Protein AF-0000000075239707 (afdb_homodimer)

Nearest PDB structures (foldseek):
  2dc4-assembly1_B  TM=8.465E-01  e=1.698E-11  Pyrococcus horikoshii
  1yem-assembly1_A  TM=8.379E-01  e=3.002E-10  Pyrococcus furiosus DSM 3638
  2aca-assembly1_B  TM=7.926E-01  e=2.490E-07  Vibrio parahaemolyticus
  3n10-assembly1_A  TM=7.519E-01  e=1.372E-07  Yersinia pestis
  2fjt-assembly1_B  TM=7.115E-01  e=3.638E-07  Yersinia pestis KIM10+

Structure (mmCIF, N/CA/C/O backbone):
data_AF-0000000075239707-model_v1
#
loop_
_entity.id
_entity.type
_entity.pdbx_description
1 polymer 'CYTH domain-containing protein'
#
loop_
_atom_site.group_PDB
_atom_site.id
_atom_site.type_symbol
_atom_site.label_atom_id
_atom_site.label_alt_id
_atom_site.label_comp_id
_atom_site.label_asym_id
_atom_site.label_entity_id
_atom_site.label_seq_id
_atom_site.pdbx_PDB_ins_code
_atom_site.Cartn_x
_atom_site.Cartn_y
_atom_site.Cartn_z
_atom_site.occupancy
_atom_site.B_iso_or_equiv
_atom_site.auth_seq_id
_atom_site.auth_comp_id
_atom_site.auth_asym_id
_atom_site.auth_atom_id
_atom_site.pdbx_PDB_model_num
ATOM 1 N N . MET A 1 1 ? -4.895 -14.961 6.27 1 82.12 1 MET A N 1
ATOM 2 C CA . MET A 1 1 ? -3.875 -15.211 5.254 1 82.12 1 MET A CA 1
ATOM 3 C C . MET A 1 1 ? -4.027 -16.609 4.652 1 82.12 1 MET A C 1
ATOM 5 O O . MET A 1 1 ? -4.277 -17.562 5.371 1 82.12 1 MET A O 1
ATOM 9 N N . SER A 1 2 ? -4.004 -16.703 3.299 1 91.5 2 SER A N 1
ATOM 10 C CA . SER A 1 2 ? -4.176 -17.969 2.596 1 91.5 2 SER A CA 1
ATOM 11 C C . SER A 1 2 ? -2.832 -18.641 2.322 1 91.5 2 SER A C 1
ATOM 13 O O . SER A 1 2 ? -1.788 -17.984 2.371 1 91.5 2 SER A O 1
ATOM 15 N N . ARG A 1 3 ? -2.885 -20.047 2.148 1 95.31 3 ARG A N 1
ATOM 16 C CA . ARG A 1 3 ? -1.667 -20.812 1.895 1 95.31 3 ARG A CA 1
ATOM 17 C C . ARG A 1 3 ? -1.827 -21.703 0.672 1 95.31 3 ARG A C 1
ATOM 19 O O . ARG A 1 3 ? -2.891 -22.297 0.461 1 95.31 3 ARG A O 1
ATOM 26 N N . ASN A 1 4 ? -0.801 -21.734 -0.074 1 97.25 4 ASN A N 1
ATOM 27 C CA . ASN A 1 4 ? -0.744 -22.719 -1.154 1 97.25 4 ASN A CA 1
ATOM 28 C C . ASN A 1 4 ? 0.665 -23.281 -1.329 1 97.25 4 ASN A C 1
ATOM 30 O O . ASN A 1 4 ? 1.625 -22.734 -0.776 1 97.25 4 ASN A O 1
ATOM 34 N N . VAL A 1 5 ? 0.752 -24.469 -1.863 1 97.31 5 VAL A N 1
ATOM 35 C CA . VAL A 1 5 ? 2.018 -25.047 -2.32 1 97.31 5 VAL A CA 1
ATOM 36 C C . VAL A 1 5 ? 2.145 -24.859 -3.832 1 97.31 5 VAL A C 1
ATOM 38 O O . VAL A 1 5 ? 1.232 -25.219 -4.586 1 97.31 5 VAL A O 1
ATOM 41 N N . GLU A 1 6 ? 3.256 -24.359 -4.266 1 96.81 6 GLU A N 1
ATOM 42 C CA . GLU A 1 6 ? 3.318 -24.047 -5.691 1 96.81 6 GLU A CA 1
ATOM 43 C C . GLU A 1 6 ? 4.598 -24.594 -6.32 1 96.81 6 GLU A C 1
ATOM 45 O O . GLU A 1 6 ? 5.605 -24.766 -5.633 1 96.81 6 GLU A O 1
ATOM 50 N N . ILE A 1 7 ? 4.527 -24.922 -7.574 1 95.25 7 ILE A N 1
ATOM 51 C CA . ILE A 1 7 ? 5.664 -25.266 -8.43 1 95.25 7 ILE A CA 1
ATOM 52 C C . ILE A 1 7 ? 5.625 -24.406 -9.695 1 95.25 7 ILE A C 1
ATOM 54 O O . ILE A 1 7 ? 4.547 -24.031 -10.164 1 95.25 7 ILE A O 1
ATOM 58 N N . LYS A 1 8 ? 6.809 -24.062 -10.18 1 96.38 8 LYS A N 1
ATOM 59 C CA . LYS A 1 8 ? 6.973 -23.375 -11.453 1 96.38 8 LYS A CA 1
ATOM 60 C C . LYS A 1 8 ? 7.914 -24.141 -12.375 1 96.38 8 LYS A C 1
ATOM 62 O O . LYS A 1 8 ? 8.945 -24.656 -11.93 1 96.38 8 LYS A O 1
ATOM 67 N N . ALA A 1 9 ? 7.504 -24.156 -13.617 1 96.56 9 ALA A N 1
ATOM 68 C CA . ALA A 1 9 ? 8.336 -24.891 -14.562 1 96.56 9 ALA A CA 1
ATOM 69 C C . ALA A 1 9 ? 8.266 -24.266 -15.953 1 96.56 9 ALA A C 1
ATOM 71 O O . ALA A 1 9 ? 7.258 -23.656 -16.312 1 96.56 9 ALA A O 1
ATOM 72 N N . LYS A 1 10 ? 9.297 -24.453 -16.703 1 95.56 10 LYS A N 1
ATOM 73 C CA . LYS A 1 10 ? 9.258 -24.156 -18.125 1 95.56 10 LYS A CA 1
ATOM 74 C C . LYS A 1 10 ? 8.477 -25.219 -18.891 1 95.56 10 LYS A C 1
ATOM 76 O O . LYS A 1 10 ? 8.555 -26.406 -18.578 1 95.56 10 LYS A O 1
ATOM 81 N N . VAL A 1 11 ? 7.754 -24.766 -19.828 1 94.19 11 VAL A N 1
ATOM 82 C CA . VAL A 1 11 ? 7.012 -25.734 -20.641 1 94.19 11 VAL A CA 1
ATOM 83 C C . VAL A 1 11 ? 7.555 -25.719 -22.062 1 94.19 11 VAL A C 1
ATOM 85 O O . VAL A 1 11 ? 7.848 -24.672 -22.625 1 94.19 11 VAL A O 1
ATOM 88 N N . GLN A 1 12 ? 7.68 -26.906 -22.641 1 91.25 12 GLN A N 1
ATOM 89 C CA . GLN A 1 12 ? 8.242 -27.062 -23.969 1 91.25 12 GLN A CA 1
ATOM 90 C C . GLN A 1 12 ? 7.176 -26.859 -25.047 1 91.25 12 GLN A C 1
ATOM 92 O O . GLN A 1 12 ? 7.457 -26.328 -26.125 1 91.25 12 GLN A O 1
ATOM 97 N N . ASN A 1 13 ? 6.078 -27.344 -24.781 1 95 13 ASN A N 1
ATOM 98 C CA . ASN A 1 13 ? 4.949 -27.234 -25.703 1 95 13 ASN A CA 1
ATOM 99 C C . ASN A 1 13 ? 3.693 -26.734 -24.984 1 95 13 ASN A C 1
ATOM 101 O O . ASN A 1 13 ? 3.02 -27.516 -24.312 1 95 13 ASN A O 1
ATOM 105 N N . HIS A 1 14 ? 3.385 -25.5 -25.203 1 96.94 14 HIS A N 1
ATOM 106 C CA . HIS A 1 14 ? 2.273 -24.828 -24.531 1 96.94 14 HIS A CA 1
ATOM 107 C C . HIS A 1 14 ? 0.954 -25.547 -24.812 1 96.94 14 HIS A C 1
ATOM 109 O O . HIS A 1 14 ? 0.23 -25.922 -23.891 1 96.94 14 HIS A O 1
ATOM 115 N N . ASP A 1 15 ? 0.636 -25.797 -26.094 1 96.69 15 ASP A N 1
ATOM 116 C CA . ASP A 1 15 ? -0.647 -26.359 -26.516 1 96.69 15 ASP A CA 1
ATOM 117 C C . ASP A 1 15 ? -0.825 -27.781 -25.984 1 96.69 15 ASP A C 1
ATOM 119 O O . ASP A 1 15 ? -1.928 -28.172 -25.594 1 96.69 15 ASP A O 1
ATOM 123 N N . GLU A 1 16 ? 0.238 -28.484 -26 1 96.75 16 GLU A N 1
ATOM 124 C CA . GLU A 1 16 ? 0.187 -29.844 -25.469 1 96.75 16 GLU A CA 1
ATOM 125 C C . GLU A 1 16 ? -0.087 -29.828 -23.969 1 96.75 16 GLU A C 1
ATOM 127 O O . GLU A 1 16 ? -0.848 -30.656 -23.469 1 96.75 16 GLU A O 1
ATOM 132 N N . THR A 1 17 ? 0.566 -28.969 -23.266 1 97.38 17 THR A N 1
ATOM 133 C CA . THR A 1 17 ? 0.349 -28.844 -21.828 1 97.38 17 THR A CA 1
ATOM 134 C C . THR A 1 17 ? -1.104 -28.484 -21.531 1 97.38 17 THR A C 1
ATOM 136 O O . THR A 1 17 ? -1.716 -29.047 -20.625 1 97.38 17 THR A O 1
ATOM 139 N N . VAL A 1 18 ? -1.686 -27.562 -22.312 1 98 18 VAL A N 1
ATOM 140 C CA . VAL A 1 18 ? -3.084 -27.172 -22.156 1 98 18 VAL A CA 1
ATOM 141 C C . VAL A 1 18 ? -3.984 -28.391 -22.391 1 98 18 VAL A C 1
ATOM 143 O O . VAL A 1 18 ? -4.902 -28.641 -21.625 1 98 18 VAL A O 1
ATOM 146 N N . ARG A 1 19 ? -3.705 -29.109 -23.406 1 97.69 19 ARG A N 1
ATOM 147 C CA . ARG A 1 19 ? -4.5 -30.281 -23.75 1 97.69 19 ARG A CA 1
ATOM 148 C C . ARG A 1 19 ? -4.5 -31.297 -22.609 1 97.69 19 ARG A C 1
ATOM 150 O O . ARG A 1 19 ? -5.551 -31.797 -22.219 1 97.69 19 ARG A O 1
ATOM 157 N N . ARG A 1 20 ? -3.34 -31.547 -22.078 1 97.56 20 ARG A N 1
ATOM 158 C CA . ARG A 1 20 ? -3.211 -32.5 -20.984 1 97.56 20 ARG A CA 1
ATOM 159 C C . ARG A 1 20 ? -3.959 -32.031 -19.734 1 97.56 20 ARG A C 1
ATOM 161 O O . ARG A 1 20 ? -4.621 -32.812 -19.062 1 97.56 20 ARG A O 1
ATOM 168 N N . ALA A 1 21 ? -3.832 -30.766 -19.453 1 98.25 21 ALA A N 1
ATOM 169 C CA . ALA A 1 21 ? -4.512 -30.188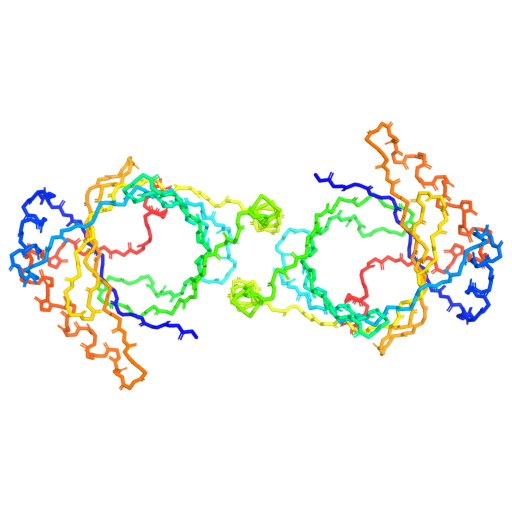 -18.297 1 98.25 21 ALA A CA 1
ATOM 170 C C . ALA A 1 21 ? -6.023 -30.328 -18.422 1 98.25 21 ALA A C 1
ATOM 172 O O . ALA A 1 21 ? -6.699 -30.688 -17.453 1 98.25 21 ALA A O 1
ATOM 173 N N . VAL A 1 22 ? -6.516 -30.031 -19.594 1 98.12 22 VAL A N 1
ATOM 174 C CA . VAL A 1 22 ? -7.945 -30.141 -19.859 1 98.12 22 VAL A CA 1
ATOM 175 C C . VAL A 1 22 ? -8.391 -31.594 -19.734 1 98.12 22 VAL A C 1
ATOM 177 O O . VAL A 1 22 ? -9.43 -31.891 -19.141 1 98.12 22 VAL A O 1
ATOM 180 N N . GLU A 1 23 ? -7.594 -32.469 -20.219 1 97.62 23 GLU A N 1
ATOM 181 C CA . GLU A 1 23 ? -7.906 -33.906 -20.156 1 97.62 23 GLU A CA 1
ATOM 182 C C . GLU A 1 23 ? -7.945 -34.406 -18.719 1 97.62 23 GLU A C 1
ATOM 184 O O . GLU A 1 23 ? -8.867 -35.125 -18.328 1 97.62 23 GLU A O 1
ATOM 189 N N . ILE A 1 24 ? -7 -33.969 -17.969 1 96.44 24 ILE A N 1
ATOM 190 C CA . ILE A 1 24 ? -6.867 -34.406 -16.594 1 96.44 24 ILE A CA 1
ATOM 191 C C . ILE A 1 24 ? -7.996 -33.812 -15.75 1 96.44 24 ILE A C 1
ATOM 193 O O . ILE A 1 24 ? -8.547 -34.5 -14.875 1 96.44 24 ILE A O 1
ATOM 197 N N . SER A 1 25 ? -8.359 -32.562 -16.016 1 96.19 25 SER A N 1
ATOM 198 C CA . SER A 1 25 ? -9.305 -31.844 -15.164 1 96.19 25 SER A CA 1
ATOM 199 C C . SER A 1 25 ? -10.742 -32.094 -15.609 1 96.19 25 SER A C 1
ATOM 201 O O . SER A 1 25 ? -11.672 -32.031 -14.797 1 96.19 25 SER A O 1
ATOM 203 N N . GLY A 1 26 ? -10.938 -32.281 -16.891 1 96.19 26 GLY A N 1
ATOM 204 C CA . GLY A 1 26 ? -12.273 -32.375 -17.453 1 96.19 26 GLY A CA 1
ATOM 205 C C . GLY A 1 26 ? -12.969 -31.047 -17.547 1 96.19 26 GLY A C 1
ATOM 206 O O . GLY A 1 26 ? -14.18 -30.984 -17.75 1 96.19 26 GLY A O 1
ATOM 207 N N . LYS A 1 27 ? -12.281 -30 -17.328 1 96.56 27 LYS A N 1
ATOM 208 C CA . LYS A 1 27 ? -12.859 -28.672 -17.328 1 96.56 27 LYS A CA 1
ATOM 209 C C . LYS A 1 27 ? -12.305 -27.828 -18.469 1 96.56 27 LYS A C 1
ATOM 211 O O . LYS A 1 27 ? -11.156 -28.016 -18.891 1 96.56 27 LYS A O 1
ATOM 216 N N . GLN A 1 28 ? -13.125 -26.938 -18.938 1 96.81 28 GLN A N 1
ATOM 217 C CA . GLN A 1 28 ? -12.664 -25.984 -19.938 1 96.81 28 GLN A CA 1
ATOM 218 C C . GLN A 1 28 ? -11.773 -24.906 -19.328 1 96.81 28 GLN A C 1
ATOM 220 O O . GLN A 1 28 ? -12.016 -24.469 -18.203 1 96.81 28 GLN A O 1
ATOM 225 N N . PRO A 1 29 ? -10.828 -24.516 -20.047 1 98 29 PRO A N 1
ATOM 226 C CA . PRO A 1 29 ? -9.906 -23.5 -19.531 1 98 29 PRO A CA 1
ATOM 227 C C . PRO A 1 29 ? -10.484 -22.078 -19.609 1 98 29 PRO A C 1
ATOM 229 O O . PRO A 1 29 ? -11.398 -21.828 -20.406 1 98 29 PRO A O 1
ATOM 232 N N . SER A 1 30 ? -10.023 -21.203 -18.781 1 98 30 SER A N 1
ATOM 233 C CA . SER A 1 30 ? -10.219 -19.75 -18.859 1 98 30 SER A CA 1
ATOM 234 C C . SER A 1 30 ? -8.961 -19.047 -19.359 1 98 30 SER A C 1
ATOM 236 O O . SER A 1 30 ? -7.848 -19.406 -18.953 1 98 30 SER A O 1
ATOM 238 N N . ILE A 1 31 ? -9.156 -18.094 -20.188 1 98.5 31 ILE A N 1
ATOM 239 C CA . ILE A 1 31 ? -8.031 -17.312 -20.688 1 98.5 31 ILE A CA 1
ATOM 240 C C . ILE A 1 31 ? -7.984 -15.953 -19.984 1 98.5 31 ILE A C 1
ATOM 242 O O . ILE A 1 31 ? -8.961 -15.195 -20.031 1 98.5 31 ILE A O 1
ATOM 246 N N . LEU A 1 32 ? -6.883 -15.641 -19.344 1 98.75 32 LEU A N 1
ATOM 247 C CA . LEU A 1 32 ? -6.691 -14.406 -18.594 1 98.75 32 LEU A CA 1
ATOM 248 C C . LEU A 1 32 ? -5.551 -13.578 -19.172 1 98.75 32 LEU A C 1
ATOM 250 O O . LEU A 1 32 ? -4.426 -14.07 -19.297 1 98.75 32 LEU A O 1
ATOM 254 N N . LYS A 1 33 ? -5.82 -12.375 -19.609 1 98.81 33 LYS A N 1
ATOM 255 C CA . LYS A 1 33 ? -4.773 -11.414 -19.938 1 98.81 33 LYS A CA 1
ATOM 256 C C . LYS A 1 33 ? -4.371 -10.594 -18.719 1 98.81 33 LYS A C 1
ATOM 258 O O . LYS A 1 33 ? -5.188 -9.859 -18.156 1 98.81 33 LYS A O 1
ATOM 263 N N . GLN A 1 34 ? -3.117 -10.75 -18.344 1 98.81 34 GLN A N 1
ATOM 264 C CA . GLN A 1 34 ? -2.715 -10.18 -17.062 1 98.81 34 GLN A CA 1
ATOM 265 C C . GLN A 1 34 ? -1.542 -9.219 -17.219 1 98.81 34 GLN A C 1
ATOM 267 O O . GLN A 1 34 ? -0.632 -9.477 -18.016 1 98.81 34 GLN A O 1
ATOM 272 N N . HIS A 1 35 ? -1.635 -8.125 -16.578 1 98.75 35 HIS A N 1
ATOM 273 C CA . HIS A 1 35 ? -0.565 -7.145 -16.422 1 98.75 35 HIS A CA 1
ATOM 274 C C . HIS A 1 35 ? -0.244 -6.91 -14.945 1 98.75 35 HIS A C 1
ATOM 276 O O . HIS A 1 35 ? -1.06 -6.352 -14.211 1 98.75 35 HIS A O 1
ATOM 282 N N . ASP A 1 36 ? 0.979 -7.367 -14.508 1 98.5 36 ASP A N 1
ATOM 283 C CA . ASP A 1 36 ? 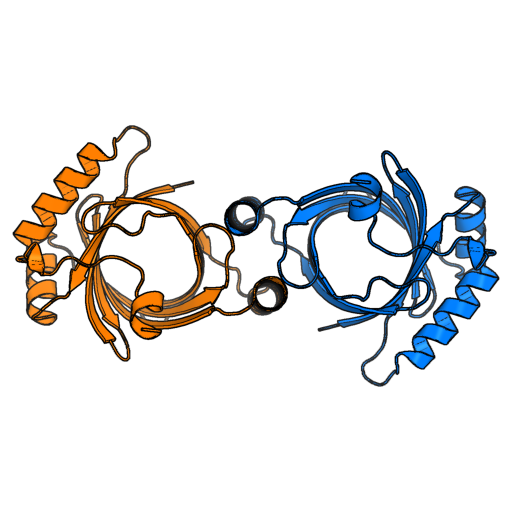1.423 -7.238 -13.117 1 98.5 36 ASP A CA 1
ATOM 284 C C . ASP A 1 36 ? 2.434 -6.102 -12.977 1 98.5 36 ASP A C 1
ATOM 286 O O . ASP A 1 36 ? 3.438 -6.059 -13.688 1 98.5 36 ASP A O 1
ATOM 290 N N . ILE A 1 37 ? 2.184 -5.188 -12.078 1 98.44 37 ILE A N 1
ATOM 291 C CA . ILE A 1 37 ? 3.154 -4.184 -11.664 1 98.44 37 ILE A CA 1
ATOM 292 C C . ILE A 1 37 ? 3.705 -4.539 -10.281 1 98.44 37 ILE A C 1
ATOM 294 O O . ILE A 1 37 ? 2.969 -4.543 -9.297 1 98.44 37 ILE A O 1
ATOM 298 N N . PHE A 1 38 ? 4.977 -4.828 -10.281 1 98.25 38 PHE A N 1
ATOM 299 C CA . PHE A 1 38 ? 5.625 -5.211 -9.031 1 98.25 38 PHE A CA 1
ATOM 300 C C . PHE A 1 38 ? 6.207 -3.988 -8.328 1 98.25 38 PHE A C 1
ATOM 302 O O . PHE A 1 38 ? 6.855 -3.152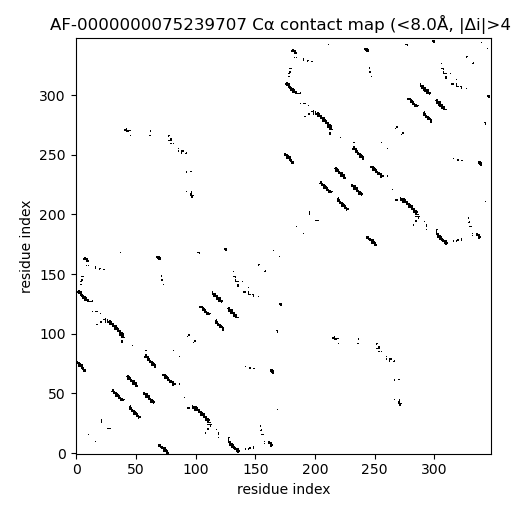 -8.961 1 98.25 38 PHE A O 1
ATOM 309 N N . TYR A 1 39 ? 5.992 -3.92 -7.012 1 98.25 39 TYR A N 1
ATOM 310 C CA . TYR A 1 39 ? 6.582 -2.875 -6.184 1 98.25 39 TYR A CA 1
ATOM 311 C C . TYR A 1 39 ? 7.824 -3.391 -5.465 1 98.25 39 TYR A C 1
ATOM 313 O O . TYR A 1 39 ? 8.047 -4.602 -5.379 1 98.25 39 TYR A O 1
ATOM 321 N N . GLU A 1 40 ? 8.695 -2.453 -5.031 1 97.31 40 GLU A N 1
ATOM 322 C CA . GLU A 1 40 ? 9.867 -2.816 -4.242 1 97.31 40 GLU A CA 1
ATOM 323 C C . GLU A 1 40 ? 9.5 -3.064 -2.781 1 97.31 40 GLU A C 1
ATOM 325 O O . GLU A 1 40 ? 9.828 -2.262 -1.906 1 97.31 40 GLU A O 1
ATOM 330 N N . SER A 1 41 ? 8.891 -4.152 -2.588 1 96.44 41 SER A N 1
ATOM 331 C CA . SER A 1 41 ? 8.453 -4.523 -1.246 1 96.44 41 SER A CA 1
ATOM 332 C C . SER A 1 41 ? 9.625 -5.008 -0.4 1 96.44 41 SER A C 1
ATOM 334 O O . SER A 1 41 ? 10.32 -5.957 -0.777 1 96.44 41 SER A O 1
ATOM 336 N N . PRO A 1 42 ? 9.828 -4.441 0.804 1 95.69 42 PRO A N 1
ATOM 337 C CA . PRO A 1 42 ? 10.914 -4.914 1.669 1 95.69 42 PRO A CA 1
ATOM 338 C C . PRO A 1 42 ? 10.703 -6.344 2.154 1 95.69 42 PRO A C 1
ATOM 340 O O . PRO A 1 42 ? 11.672 -7.062 2.412 1 95.69 42 PRO A O 1
ATOM 343 N N . ASN A 1 43 ? 9.477 -6.738 2.354 1 96.5 43 ASN A N 1
ATOM 344 C CA . ASN A 1 43 ? 9.109 -8.078 2.809 1 96.5 43 ASN A CA 1
ATOM 345 C C . ASN A 1 43 ? 8.18 -8.773 1.82 1 96.5 43 ASN A C 1
ATOM 347 O O . ASN A 1 43 ? 7.141 -8.219 1.449 1 96.5 43 ASN A O 1
ATOM 351 N N . GLY A 1 44 ? 8.602 -9.961 1.461 1 95.81 44 GLY A N 1
ATOM 352 C CA . GLY A 1 44 ? 7.793 -10.633 0.462 1 95.81 44 GLY A CA 1
ATOM 353 C C . GLY A 1 44 ? 7.758 -9.906 -0.869 1 95.81 44 GLY A C 1
ATOM 354 O O . GLY A 1 44 ? 8.734 -9.273 -1.261 1 95.81 44 GLY A O 1
ATOM 355 N N . ARG A 1 45 ? 6.684 -10.172 -1.568 1 96.81 45 ARG A N 1
ATOM 356 C CA . ARG A 1 45 ? 6.445 -9.523 -2.854 1 96.81 45 ARG A CA 1
ATOM 357 C C . ARG A 1 45 ? 5.062 -8.883 -2.891 1 96.81 45 ARG A C 1
ATOM 359 O O . ARG A 1 45 ? 4.109 -9.414 -2.318 1 96.81 45 ARG A O 1
ATOM 366 N N . LEU A 1 46 ? 4.961 -7.758 -3.494 1 98.31 46 LEU A N 1
ATOM 367 C CA . LEU A 1 46 ? 3.705 -7.035 -3.652 1 98.31 46 LEU A CA 1
ATOM 368 C C . LEU A 1 46 ? 3.51 -6.598 -5.102 1 98.31 46 LEU A C 1
ATOM 370 O O . LEU A 1 46 ? 4.422 -6.035 -5.711 1 98.31 46 LEU A O 1
ATOM 374 N N . LYS A 1 47 ? 2.326 -6.891 -5.602 1 98.56 47 LYS A N 1
ATOM 375 C CA . LYS A 1 47 ? 2.062 -6.461 -6.973 1 98.56 47 LYS A CA 1
ATOM 376 C C . LYS A 1 47 ? 0.599 -6.066 -7.152 1 98.56 47 LYS A C 1
ATOM 378 O O . LYS A 1 47 ? -0.273 -6.547 -6.426 1 98.56 47 LYS A O 1
ATOM 383 N N . MET A 1 48 ? 0.402 -5.18 -8.07 1 98.75 48 MET A N 1
ATOM 384 C CA . MET A 1 48 ? -0.916 -4.852 -8.609 1 98.75 48 MET A CA 1
ATOM 385 C C . MET A 1 48 ? -1.156 -5.57 -9.93 1 98.75 48 MET A C 1
ATOM 387 O O . MET A 1 48 ? -0.385 -5.406 -10.875 1 98.75 48 MET A O 1
ATOM 391 N N . ARG A 1 49 ? -2.225 -6.426 -9.984 1 98.81 49 ARG A N 1
ATOM 392 C CA . ARG A 1 49 ? -2.512 -7.195 -11.188 1 98.81 49 ARG A CA 1
ATOM 393 C C . ARG A 1 49 ? -3.797 -6.715 -11.852 1 98.81 49 ARG A C 1
ATOM 395 O O . ARG A 1 49 ? -4.867 -6.742 -11.242 1 98.81 49 ARG A O 1
ATOM 402 N N . SER A 1 50 ? -3.686 -6.191 -13.047 1 98.69 50 SER A N 1
ATOM 403 C CA . SER A 1 50 ? -4.852 -6.031 -13.914 1 98.69 50 SER A CA 1
ATOM 404 C C . SER A 1 50 ? -5.133 -7.305 -14.703 1 98.69 50 SER A C 1
ATOM 406 O O . SER A 1 50 ? -4.234 -7.867 -15.328 1 98.69 50 SER A O 1
ATOM 408 N N . VAL A 1 51 ? -6.367 -7.793 -14.664 1 98.56 51 VAL A N 1
ATOM 409 C CA . VAL A 1 51 ? -6.742 -9.031 -15.336 1 98.56 51 VAL A CA 1
ATOM 410 C C . VAL A 1 51 ? -7.961 -8.789 -16.219 1 98.56 51 VAL A C 1
ATOM 412 O O . VAL A 1 51 ? -8.922 -8.141 -15.805 1 98.56 51 VAL A O 1
ATOM 415 N N . GLU A 1 52 ? -7.867 -9.211 -17.375 1 98.5 52 GLU A N 1
ATOM 416 C CA . GLU A 1 52 ? -9.008 -9.227 -18.297 1 98.5 52 GLU A CA 1
ATOM 417 C C . GLU A 1 52 ? -9.438 -10.656 -18.609 1 98.5 52 GLU A C 1
ATOM 419 O O . GLU A 1 52 ? -8.617 -11.469 -19.062 1 98.5 52 GLU A O 1
ATOM 424 N N . GLU A 1 53 ? -10.648 -10.969 -18.328 1 97.38 53 GLU A N 1
ATOM 425 C CA . GLU A 1 53 ? -11.266 -12.258 -18.609 1 97.38 53 GLU A CA 1
ATOM 426 C C . GLU A 1 53 ? -12.602 -12.078 -19.344 1 97.38 53 GLU A C 1
ATOM 428 O O . GLU A 1 53 ? -13.508 -11.414 -18.828 1 97.38 53 GLU A O 1
ATOM 433 N N . ASN A 1 54 ? -12.711 -12.609 -20.516 1 96.19 54 ASN A N 1
ATOM 434 C CA . ASN A 1 54 ? -13.945 -12.516 -21.281 1 96.19 54 ASN A CA 1
ATOM 435 C C . ASN A 1 54 ? -14.391 -11.062 -21.453 1 96.19 54 ASN A C 1
ATOM 437 O O . ASN A 1 54 ? -15.57 -10.75 -21.266 1 96.19 54 ASN A O 1
ATOM 441 N N . GLY A 1 55 ? -13.508 -10.219 -21.625 1 95.69 55 GLY A N 1
ATOM 442 C CA . GLY A 1 55 ? -13.805 -8.82 -21.891 1 95.69 55 GLY A CA 1
ATOM 443 C C . GLY A 1 55 ? -14.023 -8.008 -20.641 1 95.69 55 GLY A C 1
ATOM 444 O O . GLY A 1 55 ? -14.305 -6.809 -20.703 1 95.69 55 GLY A O 1
ATOM 445 N N . VAL A 1 56 ? -14 -8.617 -19.531 1 97.19 56 VAL A N 1
ATOM 446 C CA . VAL A 1 56 ? -14.211 -7.93 -18.266 1 97.19 56 VAL A CA 1
ATOM 447 C C . VAL A 1 56 ? -12.867 -7.719 -17.547 1 97.19 56 VAL A C 1
ATOM 449 O O . VAL A 1 56 ? -12.094 -8.664 -17.375 1 97.19 56 VAL A O 1
ATOM 452 N N . ALA A 1 57 ? -12.664 -6.484 -17.141 1 97.69 57 ALA A N 1
ATOM 453 C CA . ALA A 1 57 ? -11.398 -6.133 -16.5 1 97.69 57 ALA A CA 1
ATOM 454 C C . ALA A 1 57 ? -11.578 -5.945 -14.992 1 97.69 57 ALA A C 1
ATOM 456 O O . ALA A 1 57 ? -12.609 -5.441 -14.539 1 97.69 57 ALA A O 1
ATOM 457 N N . ARG A 1 58 ? -10.625 -6.344 -14.203 1 98.19 58 ARG A N 1
ATOM 458 C CA . ARG A 1 58 ? -10.539 -6.078 -12.773 1 98.19 58 ARG A CA 1
ATOM 459 C C . ARG A 1 58 ? -9.086 -5.938 -12.328 1 98.19 58 ARG A C 1
ATOM 461 O O . ARG A 1 58 ? -8.172 -6.324 -13.055 1 98.19 58 ARG A O 1
ATOM 468 N N . THR A 1 59 ? -8.93 -5.309 -11.172 1 98.69 59 THR A N 1
ATOM 469 C CA . THR A 1 59 ? -7.594 -5.125 -10.625 1 98.69 59 THR A CA 1
ATOM 470 C C . THR A 1 59 ? -7.512 -5.691 -9.203 1 98.69 59 THR A C 1
ATOM 472 O O . THR A 1 59 ? -8.438 -5.52 -8.414 1 98.69 59 THR A O 1
ATOM 475 N N . GLU A 1 60 ? -6.434 -6.359 -8.953 1 98.75 60 GLU A N 1
ATOM 476 C CA . GLU A 1 60 ? -6.191 -6.961 -7.648 1 98.75 60 GLU A CA 1
ATOM 477 C C . GLU A 1 60 ? -4.863 -6.5 -7.062 1 98.75 60 GLU A C 1
ATOM 479 O O . GLU A 1 60 ? -3.904 -6.258 -7.801 1 98.75 60 GLU A O 1
ATOM 484 N N . LEU A 1 61 ? -4.848 -6.309 -5.797 1 98.88 61 LEU A N 1
ATOM 485 C CA . LEU A 1 61 ? -3.588 -6.199 -5.07 1 98.88 61 LEU A CA 1
ATOM 486 C C . LEU A 1 61 ? -3.217 -7.523 -4.418 1 98.88 61 LEU A C 1
ATOM 488 O O . LEU A 1 61 ? -4.047 -8.141 -3.746 1 98.88 61 LEU A O 1
ATOM 492 N N . ILE A 1 62 ? -1.969 -7.973 -4.602 1 98.62 62 ILE A N 1
ATOM 493 C CA . ILE A 1 62 ? -1.545 -9.297 -4.156 1 98.62 62 ILE A CA 1
ATOM 494 C C . ILE A 1 62 ? -0.22 -9.188 -3.406 1 98.62 62 ILE A C 1
ATOM 496 O O . ILE A 1 62 ? 0.764 -8.672 -3.939 1 98.62 62 ILE A O 1
ATOM 500 N N . TRP A 1 63 ? -0.203 -9.602 -2.242 1 98.56 63 TRP A N 1
ATOM 501 C CA . TRP A 1 63 ? 1.031 -9.828 -1.497 1 98.56 63 TRP A CA 1
ATOM 502 C C . TRP A 1 63 ? 1.294 -11.32 -1.314 1 98.56 63 TRP A C 1
ATOM 504 O O . TRP A 1 63 ? 0.374 -12.086 -1.021 1 98.56 63 TRP A O 1
ATOM 514 N N . TYR A 1 64 ? 2.535 -11.703 -1.474 1 96.94 64 TYR A N 1
ATOM 515 C CA . TYR A 1 64 ? 2.871 -13.094 -1.202 1 96.94 64 TYR A CA 1
ATOM 516 C C . TYR A 1 64 ? 4.32 -13.227 -0.75 1 96.94 64 TYR A C 1
ATOM 518 O O . TYR A 1 64 ? 5.145 -12.344 -1.013 1 96.94 64 TYR A O 1
ATOM 526 N N . ASP A 1 65 ? 4.527 -14.227 0.041 1 95.94 65 ASP A N 1
ATOM 527 C CA . ASP A 1 65 ? 5.844 -14.602 0.55 1 95.94 65 ASP A CA 1
ATOM 528 C C . ASP A 1 65 ? 6.105 -16.094 0.361 1 95.94 65 ASP A C 1
ATOM 530 O O . ASP A 1 65 ? 5.328 -16.938 0.827 1 95.94 65 ASP A O 1
ATOM 534 N N . ARG A 1 66 ? 7.137 -16.359 -0.4 1 93.25 66 ARG A N 1
ATOM 535 C CA . ARG A 1 66 ? 7.539 -17.734 -0.651 1 93.25 66 ARG A CA 1
ATOM 536 C C . ARG A 1 66 ? 9.055 -17.844 -0.808 1 93.25 66 ARG A C 1
ATOM 538 O O . ARG A 1 66 ? 9.695 -16.922 -1.307 1 93.25 66 ARG A O 1
ATOM 545 N N . PRO A 1 67 ? 9.594 -18.984 -0.37 1 90.19 67 PRO A N 1
ATOM 546 C CA . PRO A 1 67 ? 11.031 -19.156 -0.59 1 90.19 67 PRO A CA 1
ATOM 547 C C . PRO A 1 67 ? 11.383 -19.312 -2.066 1 90.19 67 PRO A C 1
ATOM 549 O O . PRO A 1 67 ? 10.562 -19.797 -2.855 1 90.19 67 PRO A O 1
ATOM 552 N N . ASP A 1 68 ? 12.539 -18.875 -2.363 1 88.5 68 ASP A N 1
ATOM 553 C CA . ASP A 1 68 ? 13.023 -19.031 -3.73 1 88.5 68 ASP A CA 1
ATOM 554 C C . ASP A 1 68 ? 13.711 -20.375 -3.914 1 88.5 68 ASP A C 1
ATOM 556 O O . ASP A 1 68 ? 14.938 -20.453 -4.035 1 88.5 68 ASP A O 1
ATOM 560 N N . VAL A 1 69 ? 12.945 -21.406 -3.932 1 86.31 69 VAL A N 1
ATOM 561 C CA . VAL A 1 69 ? 13.461 -22.75 -4.133 1 86.31 69 VAL A CA 1
ATOM 562 C C . VAL A 1 69 ? 12.781 -23.406 -5.34 1 86.31 69 VAL A C 1
ATOM 564 O O . VAL A 1 69 ? 11.656 -23.031 -5.695 1 86.31 69 VAL A O 1
ATOM 567 N N . ALA A 1 70 ? 13.648 -24.359 -5.758 1 84 70 ALA A N 1
ATOM 568 C CA . ALA A 1 70 ? 13.078 -25.109 -6.871 1 84 70 ALA A CA 1
ATOM 569 C C . ALA A 1 70 ? 12.07 -26.141 -6.375 1 84 70 ALA A C 1
ATOM 571 O O . ALA A 1 70 ? 12.172 -26.625 -5.242 1 84 70 ALA A O 1
ATOM 572 N N . GLY A 1 71 ? 11.039 -26.406 -7.078 1 87.75 71 GLY A N 1
ATOM 573 C CA . GLY A 1 71 ? 10.047 -27.391 -6.68 1 87.75 71 GLY A CA 1
ATOM 574 C C . GLY A 1 71 ? 8.922 -26.812 -5.848 1 87.75 71 GLY A C 1
ATOM 575 O O . GLY A 1 71 ? 8.719 -25.594 -5.832 1 87.75 71 GLY A O 1
ATOM 576 N N . PRO A 1 72 ? 8.297 -27.766 -5.207 1 92.31 72 PRO A N 1
ATOM 577 C CA . PRO A 1 72 ? 7.148 -27.281 -4.426 1 92.31 72 PRO A CA 1
ATOM 578 C C . PRO A 1 72 ? 7.566 -26.422 -3.236 1 92.31 72 PRO A C 1
ATOM 580 O O . PRO A 1 72 ? 8.508 -26.766 -2.518 1 92.31 72 PRO A O 1
ATOM 583 N N . LYS A 1 73 ? 6.902 -25.344 -3.064 1 92.56 73 LYS A N 1
ATOM 584 C CA . LYS A 1 73 ? 7.203 -24.438 -1.962 1 92.56 73 LYS A CA 1
ATOM 585 C C . LYS A 1 73 ? 5.926 -23.828 -1.378 1 92.56 73 LYS A C 1
ATOM 587 O O . LYS A 1 73 ? 4.973 -23.547 -2.111 1 92.56 73 LYS A O 1
ATOM 592 N N . LEU A 1 74 ? 5.961 -23.656 -0.131 1 94.81 74 LEU A N 1
ATOM 593 C CA . LEU A 1 74 ? 4.84 -23.047 0.572 1 94.81 74 LEU A CA 1
ATOM 594 C C . LEU A 1 74 ? 4.82 -21.531 0.346 1 94.81 74 LEU A C 1
ATOM 596 O O . LEU A 1 74 ? 5.863 -20.875 0.402 1 94.81 74 LEU A O 1
ATOM 600 N N . SER A 1 75 ? 3.656 -21.047 0.046 1 94.62 75 SER A N 1
ATOM 601 C CA . SER A 1 75 ? 3.451 -19.609 -0.146 1 94.62 75 SER A CA 1
ATOM 602 C C . SER A 1 75 ? 2.311 -19.094 0.724 1 94.62 75 SER A C 1
ATOM 604 O O . SER A 1 75 ? 1.248 -19.719 0.798 1 94.62 75 SER A O 1
ATOM 606 N N . ASN A 1 76 ? 2.561 -18.094 1.45 1 95.94 76 ASN A N 1
ATOM 607 C CA . ASN A 1 76 ? 1.517 -17.297 2.094 1 95.94 76 ASN A CA 1
ATOM 608 C C . ASN A 1 76 ? 1.138 -16.078 1.253 1 95.94 76 ASN A C 1
ATOM 610 O O . ASN A 1 76 ? 2.01 -15.406 0.706 1 95.94 76 ASN A O 1
ATOM 614 N N . PHE A 1 77 ? -0.195 -15.883 1.095 1 97.19 77 PHE A N 1
ATOM 615 C CA . PHE A 1 77 ? -0.542 -14.75 0.241 1 97.19 77 PHE A CA 1
ATOM 616 C C . PHE A 1 77 ? -1.814 -14.078 0.732 1 97.19 77 PHE A C 1
ATOM 618 O O . PHE A 1 77 ? -2.594 -14.672 1.48 1 97.19 77 PHE A O 1
ATOM 625 N N . ASN A 1 78 ? -1.973 -12.867 0.456 1 97.44 78 ASN A N 1
ATOM 626 C CA . ASN A 1 78 ? -3.158 -12.031 0.617 1 97.44 78 ASN A CA 1
ATOM 627 C C . ASN A 1 78 ? -3.506 -11.305 -0.675 1 97.44 78 ASN A C 1
ATOM 629 O O . ASN A 1 78 ? -2.627 -10.734 -1.329 1 97.44 78 ASN A O 1
ATOM 633 N N . LYS A 1 79 ? -4.797 -11.398 -1.046 1 97.94 79 LYS A N 1
ATOM 634 C CA . LYS A 1 79 ? -5.219 -10.703 -2.258 1 97.94 79 LYS A CA 1
ATOM 635 C C . LYS A 1 79 ? -6.648 -10.188 -2.125 1 97.94 79 LYS A C 1
ATOM 637 O O . LYS A 1 79 ? -7.484 -10.82 -1.478 1 97.94 79 LYS A O 1
ATOM 642 N N . PHE A 1 80 ? -6.918 -9.109 -2.779 1 98.5 80 PHE A N 1
ATOM 643 C CA . PHE A 1 80 ? -8.273 -8.578 -2.83 1 98.5 80 PHE A CA 1
ATOM 644 C C . PHE A 1 80 ? -8.484 -7.734 -4.082 1 98.5 80 PHE A C 1
ATOM 646 O O . PHE A 1 80 ? -7.516 -7.234 -4.664 1 98.5 80 PHE A O 1
ATOM 653 N N . ASP A 1 81 ? -9.734 -7.609 -4.469 1 98.44 81 ASP A N 1
ATOM 654 C CA . ASP A 1 81 ? -10.094 -6.746 -5.59 1 98.44 81 ASP A CA 1
ATOM 655 C C . ASP A 1 81 ? -10.031 -5.273 -5.191 1 98.44 81 ASP A C 1
ATOM 657 O O . ASP A 1 81 ? -10.594 -4.875 -4.172 1 98.44 81 ASP A O 1
ATOM 661 N N . VAL A 1 82 ? -9.352 -4.531 -5.965 1 98.75 82 VAL A N 1
ATOM 662 C CA . VAL A 1 82 ? -9.25 -3.098 -5.711 1 98.75 82 VAL A CA 1
ATOM 663 C C . VAL A 1 82 ? -10.422 -2.373 -6.363 1 98.75 82 VAL A C 1
ATOM 665 O O . VAL A 1 82 ? -10.609 -2.447 -7.578 1 98.75 82 VAL A O 1
ATOM 668 N N . PRO A 1 83 ? -11.211 -1.676 -5.531 1 98.38 83 PRO A N 1
ATOM 669 C CA . PRO A 1 83 ? -12.297 -0.904 -6.141 1 98.38 83 PRO A CA 1
ATOM 670 C C . PRO A 1 83 ? -11.797 0.146 -7.129 1 98.38 83 PRO A C 1
ATOM 672 O O . PRO A 1 83 ? -10.766 0.785 -6.883 1 98.38 83 PRO A O 1
ATOM 675 N N . ALA A 1 84 ? -12.539 0.319 -8.219 1 97.25 84 ALA A N 1
ATOM 676 C CA . ALA A 1 84 ? -12.156 1.233 -9.289 1 97.25 84 ALA A CA 1
ATOM 677 C C . ALA A 1 84 ? -11.961 2.65 -8.758 1 97.25 84 ALA A C 1
ATOM 679 O O . ALA A 1 84 ? -11.078 3.379 -9.227 1 97.25 84 ALA A O 1
ATOM 680 N N . GLU A 1 85 ? -12.75 3.025 -7.781 1 97.25 85 GLU A N 1
ATOM 681 C CA . GLU A 1 85 ? -12.781 4.406 -7.309 1 97.25 85 GLU A CA 1
ATOM 682 C C . GLU A 1 85 ? -11.477 4.777 -6.609 1 97.25 85 GLU A C 1
ATOM 684 O O . GLU A 1 85 ? -11.156 5.961 -6.473 1 97.25 85 GLU A O 1
ATOM 689 N N . ILE A 1 86 ? -10.719 3.764 -6.125 1 98.19 86 ILE A N 1
ATOM 690 C CA . ILE A 1 86 ? -9.516 4.113 -5.375 1 98.19 86 ILE A CA 1
ATOM 691 C C . ILE A 1 86 ? -8.281 3.629 -6.129 1 98.19 86 ILE A C 1
ATOM 693 O O . ILE A 1 86 ? -7.152 3.807 -5.664 1 98.19 86 ILE A O 1
ATOM 697 N N . LEU A 1 87 ? -8.445 3.057 -7.258 1 98.5 87 LEU A N 1
ATOM 698 C CA . LEU A 1 87 ? -7.359 2.393 -7.977 1 98.5 87 LEU A CA 1
ATOM 699 C C . LEU A 1 87 ? -6.211 3.357 -8.242 1 98.5 87 LEU A C 1
ATOM 701 O O . LEU A 1 87 ? -5.062 3.072 -7.891 1 98.5 87 LEU A O 1
ATOM 705 N N . ASP A 1 88 ? -6.445 4.5 -8.852 1 98.06 88 ASP A N 1
ATOM 706 C CA . ASP A 1 88 ? -5.402 5.453 -9.219 1 98.06 88 ASP A CA 1
ATOM 707 C C . ASP A 1 88 ? -4.684 5.988 -7.984 1 98.06 88 ASP A C 1
ATOM 709 O O . ASP A 1 88 ? -3.457 6.086 -7.965 1 98.06 88 ASP A O 1
ATOM 713 N N . ALA A 1 89 ? -5.453 6.312 -6.965 1 98.25 89 ALA A N 1
ATOM 714 C CA . ALA A 1 89 ? -4.871 6.855 -5.742 1 98.25 89 ALA A CA 1
ATOM 715 C C . ALA A 1 89 ? -4.004 5.816 -5.039 1 98.25 89 ALA A C 1
ATOM 717 O O . ALA A 1 89 ? -2.928 6.137 -4.527 1 98.25 89 ALA A O 1
ATOM 718 N N . LEU A 1 90 ? -4.496 4.609 -4.992 1 98.69 90 LEU A N 1
ATOM 719 C CA . LEU A 1 90 ? -3.734 3.537 -4.363 1 98.69 90 LEU A CA 1
ATOM 720 C C . LEU A 1 90 ? -2.447 3.26 -5.133 1 98.69 90 LEU A C 1
ATOM 722 O O . LEU A 1 90 ? -1.378 3.125 -4.531 1 98.69 90 LEU A O 1
ATOM 726 N N . LYS A 1 91 ? -2.543 3.188 -6.43 1 98.56 91 LYS A N 1
ATOM 727 C CA . LYS A 1 91 ? -1.354 3.014 -7.262 1 98.56 91 LYS A CA 1
ATOM 728 C C . LYS A 1 91 ? -0.319 4.098 -6.973 1 98.56 91 LYS A C 1
ATOM 730 O O . LYS A 1 91 ? 0.862 3.799 -6.781 1 98.56 91 LYS A O 1
ATOM 735 N N . LEU A 1 92 ? -0.771 5.285 -6.945 1 98.31 92 LEU A N 1
ATOM 736 C CA . LEU A 1 92 ? 0.123 6.41 -6.703 1 98.31 92 LEU A CA 1
ATOM 737 C C . LEU A 1 92 ? 0.786 6.297 -5.336 1 98.31 92 LEU A C 1
ATOM 739 O O . LEU A 1 92 ? 1.99 6.527 -5.203 1 98.31 92 LEU A O 1
ATOM 743 N N . SER A 1 93 ? 0.026 5.902 -4.32 1 98.56 93 SER A N 1
ATOM 744 C CA . SER A 1 93 ? 0.559 5.781 -2.969 1 98.56 93 SER A CA 1
ATOM 745 C C . SER A 1 93 ? 1.621 4.688 -2.889 1 98.56 93 SER A C 1
ATOM 747 O O . SER A 1 93 ? 2.676 4.887 -2.283 1 98.56 93 SER A O 1
ATOM 749 N N . LEU A 1 94 ? 1.347 3.592 -3.516 1 98.69 94 LEU A N 1
ATOM 750 C CA . LEU A 1 94 ? 2.287 2.479 -3.477 1 98.69 94 LEU A CA 1
ATOM 751 C C . LEU A 1 94 ? 3.541 2.797 -4.285 1 98.69 94 LEU A C 1
ATOM 753 O O . LEU A 1 94 ? 4.656 2.518 -3.842 1 98.69 94 LEU A O 1
ATOM 757 N N . GLU A 1 95 ? 3.355 3.379 -5.453 1 98.31 95 GLU A N 1
ATOM 758 C CA . GLU A 1 95 ? 4.496 3.781 -6.266 1 98.31 95 GLU A CA 1
ATOM 759 C C . GLU A 1 95 ? 5.367 4.801 -5.535 1 98.31 95 GLU A C 1
ATOM 761 O O . GLU A 1 95 ? 6.598 4.707 -5.562 1 98.31 95 GLU A O 1
ATOM 766 N N . SER A 1 96 ? 4.746 5.758 -4.902 1 98 96 SER A N 1
ATOM 767 C CA . SER A 1 96 ? 5.469 6.82 -4.211 1 98 96 SER A CA 1
ATOM 768 C C . SER A 1 96 ? 6.18 6.293 -2.971 1 98 96 SER A C 1
ATOM 770 O O . SER A 1 96 ? 7.25 6.781 -2.604 1 98 96 SER A O 1
ATOM 772 N N . SER A 1 97 ? 5.613 5.293 -2.336 1 98 97 SER A N 1
ATOM 773 C CA . SER A 1 97 ? 6.148 4.809 -1.067 1 98 97 SER A CA 1
ATOM 774 C C . SER A 1 97 ? 7.234 3.76 -1.29 1 98 97 SER A C 1
ATOM 776 O O . SER A 1 97 ? 8.234 3.73 -0.565 1 98 97 SER A O 1
ATOM 778 N N . MET A 1 98 ? 7.07 2.898 -2.281 1 97.81 98 MET A N 1
ATOM 779 C CA . MET A 1 98 ? 7.957 1.746 -2.41 1 97.81 98 MET A CA 1
ATOM 780 C C . MET A 1 98 ? 8.734 1.798 -3.723 1 97.81 98 MET A C 1
ATOM 782 O O . MET A 1 98 ? 9.789 1.177 -3.852 1 97.81 98 MET A O 1
ATOM 786 N N . GLY A 1 99 ? 8.133 2.529 -4.684 1 97.88 99 GLY A N 1
ATOM 787 C CA . GLY A 1 99 ? 8.68 2.465 -6.027 1 97.88 99 GLY A CA 1
ATOM 788 C C . GLY A 1 99 ? 8.203 1.257 -6.812 1 97.88 99 GLY A C 1
ATOM 789 O O . GLY A 1 99 ? 7.555 0.369 -6.258 1 97.88 99 GLY A O 1
ATOM 790 N N . VAL A 1 100 ? 8.469 1.261 -8.109 1 97.81 100 VAL A N 1
ATOM 791 C CA . VAL A 1 100 ? 8.109 0.163 -9 1 97.81 100 VAL A CA 1
ATOM 792 C C . VAL A 1 100 ? 9.352 -0.654 -9.344 1 97.81 100 VAL A C 1
ATOM 794 O O . VAL A 1 100 ? 10.367 -0.099 -9.766 1 97.81 100 VAL A O 1
ATOM 797 N N . LYS A 1 101 ? 9.336 -1.911 -9.078 1 97 101 LYS A N 1
ATOM 798 C CA . LYS A 1 101 ? 10.438 -2.822 -9.375 1 97 101 LYS A CA 1
ATOM 799 C C . LYS A 1 101 ? 10.461 -3.195 -10.852 1 97 101 LYS A C 1
ATOM 801 O O . LYS A 1 101 ? 11.539 -3.312 -11.453 1 97 101 LYS A O 1
ATOM 806 N N . GLY A 1 102 ? 9.258 -3.42 -11.398 1 97.38 102 GLY A N 1
ATOM 807 C CA . GLY A 1 102 ? 9.094 -3.826 -12.789 1 97.38 102 GLY A CA 1
ATOM 808 C C . GLY A 1 102 ? 7.699 -4.328 -13.102 1 97.38 102 GLY A C 1
ATOM 809 O O . GLY A 1 102 ? 6.789 -4.215 -12.273 1 97.38 102 GLY A O 1
ATOM 810 N N . GLU A 1 103 ? 7.52 -4.777 -14.344 1 98.06 103 GLU A N 1
ATOM 811 C CA . GLU A 1 103 ? 6.195 -5.23 -14.766 1 98.06 103 GLU A CA 1
ATOM 812 C C . GLU A 1 103 ? 6.281 -6.543 -15.539 1 98.06 103 GLU A C 1
ATOM 814 O O . GLU A 1 103 ? 7.301 -6.836 -16.172 1 98.06 103 GLU A O 1
ATOM 819 N N . VAL A 1 104 ? 5.285 -7.352 -15.508 1 98.31 104 VAL A N 1
ATOM 820 C CA . VAL A 1 104 ? 5.156 -8.609 -16.234 1 98.31 104 VAL A CA 1
ATOM 821 C C . VAL A 1 104 ? 3.82 -8.648 -16.969 1 98.31 104 VAL A C 1
ATOM 823 O O . VAL A 1 104 ? 2.771 -8.375 -16.391 1 98.31 104 VAL A O 1
ATOM 826 N N . ARG A 1 105 ? 3.859 -8.844 -18.234 1 98.56 105 ARG A N 1
ATOM 827 C CA . ARG A 1 105 ? 2.67 -9.086 -19.047 1 98.56 105 ARG A CA 1
ATOM 828 C C . ARG A 1 105 ? 2.613 -10.539 -19.516 1 98.56 105 ARG A C 1
ATOM 830 O O . ARG A 1 105 ? 3.633 -11.109 -19.906 1 98.56 105 ARG A O 1
ATOM 837 N N . LYS A 1 106 ? 1.437 -11.055 -19.406 1 98.69 106 LYS A N 1
ATOM 838 C CA . LYS A 1 106 ? 1.311 -12.445 -19.828 1 98.69 106 LYS A CA 1
ATOM 839 C C . LYS A 1 106 ? -0.138 -12.789 -20.156 1 98.69 106 LYS A C 1
ATOM 841 O O . LYS A 1 106 ? -1.059 -12.07 -19.766 1 98.69 106 LYS A O 1
ATOM 846 N N . THR A 1 107 ? -0.258 -13.82 -20.938 1 98.69 107 THR A N 1
ATOM 847 C CA . THR A 1 107 ? -1.533 -14.508 -21.125 1 98.69 107 THR A CA 1
ATOM 848 C C . THR A 1 107 ? -1.541 -15.836 -20.359 1 98.69 107 THR A C 1
ATOM 850 O O . THR A 1 107 ? -0.647 -16.672 -20.547 1 98.69 107 THR A O 1
ATOM 853 N N . ARG A 1 108 ? -2.486 -16.016 -19.469 1 98.81 108 ARG A N 1
ATOM 854 C CA . ARG A 1 108 ? -2.588 -17.234 -18.672 1 98.81 108 ARG A CA 1
ATOM 855 C C . ARG A 1 108 ? -3.787 -18.078 -19.094 1 98.81 108 ARG A C 1
ATOM 857 O O . ARG A 1 108 ? -4.91 -17.562 -19.172 1 98.81 108 ARG A O 1
ATOM 864 N N . THR A 1 109 ? -3.529 -19.266 -19.391 1 98.75 109 THR A N 1
ATOM 865 C CA . THR A 1 109 ? -4.574 -20.281 -19.469 1 98.75 109 THR A CA 1
ATOM 866 C C . THR A 1 109 ? -4.758 -20.969 -18.109 1 98.75 109 THR A C 1
ATOM 868 O O . THR A 1 109 ? -3.834 -21.594 -17.609 1 98.75 109 THR A O 1
ATOM 871 N N . LEU A 1 110 ? -5.941 -20.812 -17.547 1 98.75 110 LEU A N 1
ATOM 872 C CA . LEU A 1 110 ? -6.238 -21.359 -16.234 1 98.75 110 LEU A CA 1
ATOM 873 C C . LEU A 1 110 ? -7.133 -22.594 -16.344 1 98.75 110 LEU A C 1
ATOM 875 O O . LEU A 1 110 ? -8.188 -22.531 -16.984 1 98.75 110 LEU A O 1
ATOM 879 N N . VAL A 1 111 ? -6.676 -23.672 -15.758 1 98.56 111 VAL A N 1
ATOM 880 C CA . VAL A 1 111 ? -7.488 -24.875 -15.625 1 98.56 111 VAL A CA 1
ATOM 881 C C . VAL A 1 111 ? -7.605 -25.266 -14.156 1 98.56 111 VAL A C 1
ATOM 883 O O . VAL A 1 111 ? -6.594 -25.438 -13.469 1 98.56 111 VAL A O 1
ATOM 886 N N . LEU A 1 112 ? -8.828 -25.406 -13.695 1 98.12 112 LEU A N 1
ATOM 887 C CA . LEU A 1 112 ? -9.047 -25.797 -12.312 1 98.12 112 LEU A CA 1
ATOM 888 C C . LEU A 1 112 ? -9.133 -27.312 -12.188 1 98.12 112 LEU A C 1
ATOM 890 O O . LEU A 1 112 ? -9.805 -27.969 -12.992 1 98.12 112 LEU A O 1
ATOM 894 N N . HIS A 1 113 ? -8.43 -27.859 -11.25 1 97.81 113 HIS A N 1
ATOM 895 C CA . HIS A 1 113 ? -8.438 -29.281 -10.977 1 97.81 113 HIS A CA 1
ATOM 896 C C . HIS A 1 113 ? -8.398 -29.562 -9.484 1 97.81 113 HIS A C 1
ATOM 898 O O . HIS A 1 113 ? -7.336 -29.5 -8.859 1 97.81 113 HIS A O 1
ATOM 904 N N . GLY A 1 114 ? -9.547 -29.984 -8.891 1 95.5 114 GLY A N 1
ATOM 905 C CA . GLY A 1 114 ? -9.586 -30.141 -7.445 1 95.5 114 GLY A CA 1
ATOM 906 C C . GLY A 1 114 ? -9.195 -28.875 -6.695 1 95.5 114 GLY A C 1
ATOM 907 O O . GLY A 1 114 ? -9.758 -27.812 -6.934 1 95.5 114 GLY A O 1
ATOM 908 N N . GLN A 1 115 ? -8.219 -29.016 -5.797 1 97 115 GLN A N 1
ATOM 909 C CA . GLN A 1 115 ? -7.746 -27.875 -5.023 1 97 115 GLN A CA 1
ATOM 910 C C . GLN A 1 115 ? -6.594 -27.172 -5.73 1 97 115 GLN A C 1
ATOM 912 O O . GLN A 1 115 ? -5.953 -26.281 -5.156 1 97 115 GLN A O 1
ATOM 917 N N . THR A 1 116 ? -6.359 -27.547 -6.973 1 98.19 116 THR A N 1
ATOM 918 C CA . THR A 1 116 ? -5.184 -27.031 -7.668 1 98.19 116 THR A CA 1
ATOM 919 C C . THR A 1 116 ? -5.59 -26.078 -8.797 1 98.19 116 THR A C 1
ATOM 921 O O . THR A 1 116 ? -6.512 -26.375 -9.562 1 98.19 116 THR A O 1
ATOM 924 N N . ARG A 1 117 ? -4.969 -24.953 -8.828 1 98.38 117 ARG A N 1
ATOM 925 C CA . ARG A 1 117 ? -4.992 -24.062 -9.992 1 98.38 117 ARG A CA 1
ATOM 926 C C . ARG A 1 117 ? -3.816 -24.359 -10.922 1 98.38 117 ARG A C 1
ATOM 928 O O . ARG A 1 117 ? -2.658 -24.219 -10.531 1 98.38 117 ARG A O 1
ATOM 935 N N . ILE A 1 118 ? -4.113 -24.781 -12.078 1 98.5 118 ILE A N 1
ATOM 936 C CA . ILE A 1 118 ? -3.096 -25.016 -13.102 1 98.5 118 ILE A CA 1
ATOM 937 C C . ILE A 1 118 ? -2.982 -23.812 -14.016 1 98.5 118 ILE A C 1
ATOM 939 O O . ILE A 1 118 ? -3.908 -23.5 -14.773 1 98.5 118 ILE A O 1
ATOM 943 N N . HIS A 1 119 ? -1.915 -23.172 -13.938 1 98.62 119 HIS A N 1
ATOM 944 C CA . HIS A 1 119 ? -1.626 -22.016 -14.773 1 98.62 119 HIS A CA 1
ATOM 945 C C . HIS A 1 119 ? -0.673 -22.375 -15.914 1 98.62 119 HIS A C 1
ATOM 947 O O . HIS A 1 119 ? 0.421 -22.891 -15.672 1 98.62 119 HIS A O 1
ATOM 953 N N . ILE A 1 120 ? -1.018 -22.094 -17.094 1 98.62 120 ILE A N 1
ATOM 954 C CA . ILE A 1 120 ? -0.146 -22.219 -18.25 1 98.62 120 ILE A CA 1
ATOM 955 C C . ILE A 1 120 ? 0.031 -20.844 -18.906 1 98.62 120 ILE A C 1
ATOM 957 O O . ILE A 1 120 ? -0.885 -20.344 -19.562 1 98.62 120 ILE A O 1
ATOM 961 N N . ASP A 1 121 ? 1.219 -20.344 -18.812 1 98.5 121 ASP A N 1
ATOM 962 C CA . ASP A 1 121 ? 1.452 -18.922 -19.047 1 98.5 121 ASP A CA 1
ATOM 963 C C . ASP A 1 121 ? 2.305 -18.703 -20.297 1 98.5 121 ASP A C 1
ATOM 965 O O . ASP A 1 121 ? 3.273 -19.438 -20.531 1 98.5 121 ASP A O 1
ATOM 969 N N . ARG A 1 122 ? 1.954 -17.812 -21.156 1 98.38 122 ARG A N 1
ATOM 970 C CA . ARG A 1 122 ? 2.828 -17.172 -22.141 1 98.38 122 ARG A CA 1
ATOM 971 C C . ARG A 1 122 ? 3.258 -15.781 -21.656 1 98.38 122 ARG A C 1
ATOM 973 O O . ARG A 1 122 ? 2.443 -14.859 -21.594 1 98.38 122 ARG A O 1
ATOM 980 N N . VAL A 1 123 ? 4.52 -15.664 -21.312 1 98.12 123 VAL A N 1
ATOM 981 C CA . VAL A 1 123 ? 5.02 -14.438 -20.703 1 98.12 123 VAL A CA 1
ATOM 982 C C . VAL A 1 123 ? 5.754 -13.602 -21.75 1 98.12 123 VAL A C 1
ATOM 984 O O . VAL A 1 123 ? 6.664 -14.094 -22.422 1 98.12 123 VAL A O 1
ATOM 987 N N . ALA A 1 124 ? 5.324 -12.352 -21.875 1 97.75 124 ALA A N 1
ATOM 988 C CA . ALA A 1 124 ? 5.938 -11.453 -22.859 1 97.75 124 ALA A CA 1
ATOM 989 C C . ALA A 1 124 ? 7.434 -11.297 -22.578 1 97.75 124 ALA A C 1
ATOM 991 O O . ALA A 1 124 ? 7.836 -10.93 -21.484 1 97.75 124 ALA A O 1
ATOM 992 N N . GLY A 1 125 ? 8.219 -11.617 -23.609 1 95.94 125 GLY A N 1
ATOM 993 C CA . GLY A 1 125 ? 9.656 -11.414 -23.531 1 95.94 125 GLY A CA 1
ATOM 994 C C . GLY A 1 125 ? 10.383 -12.531 -22.812 1 95.94 125 GLY A C 1
ATOM 995 O O . GLY A 1 125 ? 11.586 -12.438 -22.562 1 95.94 125 GLY A O 1
ATOM 996 N N . LEU A 1 126 ? 9.789 -13.641 -22.422 1 95.56 126 LEU A N 1
ATOM 997 C CA . LEU A 1 126 ? 10.43 -14.711 -21.656 1 95.56 126 LEU A CA 1
ATOM 998 C C . LEU A 1 126 ? 10.156 -16.078 -22.297 1 95.56 126 LEU A C 1
ATOM 1000 O O . LEU A 1 126 ? 11.078 -16.75 -22.75 1 95.56 126 LEU A O 1
ATOM 1004 N N . GLY A 1 127 ? 8.773 -16.453 -22.359 1 96.38 127 GLY A N 1
ATOM 1005 C CA . GLY A 1 127 ? 8.438 -17.75 -22.938 1 96.38 127 GLY A CA 1
ATOM 1006 C C . GLY A 1 127 ? 7.234 -18.391 -22.266 1 96.38 127 GLY A C 1
ATOM 1007 O O . GLY A 1 127 ? 6.332 -17.703 -21.797 1 96.38 127 GLY A O 1
ATOM 1008 N N . ASP A 1 128 ? 7.199 -19.688 -22.375 1 97.56 128 ASP A N 1
ATOM 1009 C CA . ASP A 1 128 ? 6.047 -20.438 -21.875 1 97.56 128 ASP A CA 1
ATOM 1010 C C . ASP A 1 128 ? 6.379 -21.172 -20.578 1 97.56 128 ASP A C 1
ATOM 1012 O O . ASP A 1 128 ? 7.434 -21.812 -20.469 1 97.56 128 ASP A O 1
ATOM 1016 N N . PHE A 1 129 ? 5.465 -21.109 -19.672 1 98 129 PHE A N 1
ATOM 1017 C CA . PHE A 1 129 ? 5.691 -21.656 -18.344 1 98 129 PHE A CA 1
ATOM 1018 C C . PHE A 1 129 ? 4.422 -22.297 -17.797 1 98 129 PHE A C 1
ATOM 1020 O O . PHE A 1 129 ? 3.34 -22.125 -18.359 1 98 129 PHE A O 1
ATOM 1027 N N . MET A 1 130 ? 4.559 -23.031 -16.766 1 97.44 130 MET A N 1
ATOM 1028 C CA . MET A 1 130 ? 3.449 -23.594 -16 1 97.44 130 MET A CA 1
ATOM 1029 C C . MET A 1 130 ?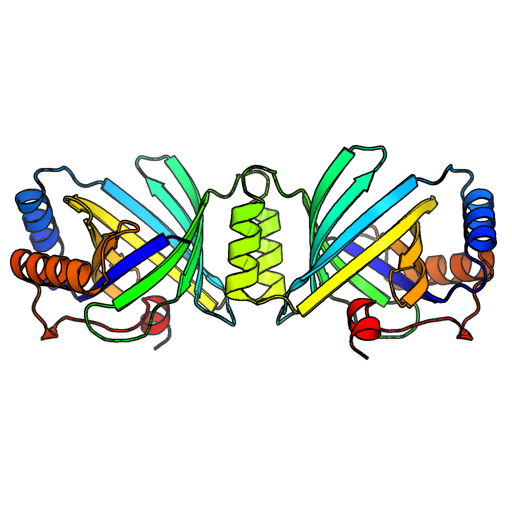 3.652 -23.359 -14.508 1 97.44 130 MET A C 1
ATOM 1031 O O . MET A 1 130 ? 4.773 -23.469 -14.008 1 97.44 130 MET A O 1
ATOM 1035 N N . GLU A 1 131 ? 2.604 -23.031 -13.836 1 97.56 131 GLU A N 1
ATOM 1036 C CA . GLU A 1 131 ? 2.576 -23 -12.375 1 97.56 131 GLU A CA 1
ATOM 1037 C C . GLU A 1 131 ? 1.443 -23.875 -11.836 1 97.56 131 GLU A C 1
ATOM 1039 O O . GLU A 1 131 ? 0.343 -23.891 -12.391 1 97.56 131 GLU A O 1
ATOM 1044 N N . LEU A 1 132 ? 1.726 -24.641 -10.844 1 97.69 132 LEU A N 1
ATOM 1045 C CA . LEU A 1 132 ? 0.706 -25.312 -10.039 1 97.69 132 LEU A CA 1
ATOM 1046 C C . LEU A 1 132 ? 0.547 -24.625 -8.688 1 97.69 132 LEU A C 1
ATOM 1048 O O . LEU A 1 132 ? 1.529 -24.422 -7.973 1 97.69 132 LEU A O 1
ATOM 1052 N N . GLU A 1 133 ? -0.624 -24.25 -8.359 1 97.94 133 GLU A N 1
ATOM 1053 C CA . GLU A 1 133 ? -0.944 -23.719 -7.039 1 97.94 133 GLU A CA 1
ATOM 1054 C C . GLU A 1 133 ? -1.93 -24.625 -6.305 1 97.94 133 GLU A C 1
ATOM 1056 O O . GLU A 1 133 ? -3.139 -24.562 -6.535 1 97.94 133 GLU A O 1
ATOM 1061 N N . VAL A 1 134 ? -1.434 -25.406 -5.41 1 98.25 134 VAL A N 1
ATOM 1062 C CA . VAL A 1 134 ? -2.271 -26.281 -4.598 1 98.25 134 VAL A CA 1
ATOM 1063 C C . VAL A 1 134 ? -2.756 -25.531 -3.359 1 98.25 134 VAL A C 1
ATOM 1065 O O . VAL A 1 134 ? -2.008 -25.359 -2.393 1 98.25 134 VAL A O 1
ATOM 1068 N N . CYS A 1 135 ? -4 -25.156 -3.379 1 97.5 135 CYS A N 1
ATOM 1069 C CA . CYS A 1 135 ? -4.559 -24.422 -2.252 1 97.5 135 CYS A CA 1
ATOM 1070 C C . CYS A 1 135 ? -4.777 -25.328 -1.053 1 97.5 135 CYS A C 1
ATOM 1072 O O . CYS A 1 135 ? -5.367 -26.406 -1.184 1 97.5 135 CYS A O 1
ATOM 1074 N N . LEU A 1 136 ? -4.266 -24.875 0.067 1 97 136 LEU A N 1
ATOM 1075 C CA . LEU A 1 136 ? -4.359 -25.688 1.269 1 97 136 LEU A CA 1
ATOM 1076 C C . LEU A 1 136 ? -5.512 -25.234 2.154 1 97 136 LEU A C 1
ATOM 1078 O O . LEU A 1 136 ? -5.629 -24.031 2.455 1 97 136 LEU A O 1
ATOM 1082 N N . ALA A 1 137 ? -6.336 -26.141 2.529 1 94.5 137 ALA A N 1
ATOM 1083 C CA . ALA A 1 137 ? -7.277 -25.859 3.613 1 94.5 137 ALA A CA 1
ATOM 1084 C C . ALA A 1 137 ? -6.547 -25.672 4.941 1 94.5 137 ALA A C 1
ATOM 1086 O O . ALA A 1 137 ? -5.406 -26.109 5.094 1 94.5 137 ALA A O 1
ATOM 1087 N N . PRO A 1 138 ? -7.254 -25.109 5.867 1 92.19 138 PRO A N 1
ATOM 1088 C CA . PRO A 1 138 ? -6.594 -24.828 7.145 1 92.19 138 PRO A CA 1
ATOM 1089 C C . PRO A 1 138 ? -6.016 -26.078 7.793 1 92.19 138 PRO A C 1
ATOM 1091 O O . PRO A 1 138 ? -4.941 -26.031 8.398 1 92.19 138 PRO A O 1
ATOM 1094 N N . GLU A 1 139 ? -6.621 -27.188 7.574 1 93.88 139 GLU A N 1
ATOM 1095 C CA . GLU A 1 139 ? -6.207 -28.406 8.266 1 93.88 139 GLU A CA 1
ATOM 1096 C C . GLU A 1 139 ? -5.164 -29.172 7.457 1 93.88 139 GLU A C 1
ATOM 1098 O O . GLU A 1 139 ? -4.539 -30.094 7.961 1 93.88 139 GLU A O 1
ATOM 1103 N N . GLU A 1 140 ? -4.949 -28.781 6.281 1 95.12 140 GLU A N 1
ATOM 1104 C CA . GLU A 1 140 ? -4.035 -29.516 5.414 1 95.12 140 GLU A CA 1
ATOM 1105 C C . GLU A 1 140 ? -2.596 -29.062 5.609 1 95.12 140 GLU A C 1
ATOM 1107 O O . GLU A 1 140 ? -2.34 -27.859 5.805 1 95.12 140 GLU A O 1
ATOM 1112 N N . THR A 1 141 ? -1.659 -30 5.488 1 95.12 141 THR A N 1
ATOM 1113 C CA . THR A 1 141 ? -0.244 -29.719 5.699 1 95.12 141 THR A CA 1
ATOM 1114 C C . THR A 1 141 ? 0.45 -29.406 4.379 1 95.12 141 THR A C 1
ATOM 1116 O O . THR A 1 141 ? -0.018 -29.812 3.312 1 95.12 141 THR A O 1
ATOM 1119 N N . PRO A 1 142 ? 1.576 -28.75 4.441 1 95.19 142 PRO A N 1
ATOM 1120 C CA . PRO A 1 142 ? 2.365 -28.516 3.232 1 95.19 142 PRO A CA 1
ATOM 1121 C C . PRO A 1 142 ? 2.781 -29.812 2.541 1 95.19 142 PRO A C 1
ATOM 1123 O O . PRO A 1 142 ? 2.854 -29.859 1.31 1 95.19 142 PRO A O 1
ATOM 1126 N N . GLU A 1 143 ? 3.033 -30.812 3.305 1 96.31 143 GLU A N 1
ATOM 1127 C CA . GLU A 1 143 ? 3.438 -32.094 2.74 1 96.31 143 GLU A CA 1
ATOM 1128 C C . GLU A 1 143 ? 2.354 -32.656 1.827 1 96.31 143 GLU A C 1
ATOM 1130 O O . GLU A 1 143 ? 2.654 -33.219 0.77 1 96.31 143 GLU A O 1
ATOM 1135 N N . HIS A 1 144 ? 1.145 -32.531 2.283 1 96.31 144 HIS A N 1
ATOM 1136 C CA . HIS A 1 144 ? 0.024 -32.969 1.452 1 96.31 144 HIS A CA 1
ATOM 1137 C C . HIS A 1 144 ? 0.007 -32.219 0.124 1 96.31 144 HIS A C 1
ATOM 1139 O O . HIS A 1 144 ? -0.112 -32.812 -0.938 1 96.31 144 HIS A O 1
ATOM 1145 N N . GLY A 1 145 ? 0.126 -30.938 0.162 1 97 145 GLY A N 1
ATOM 1146 C CA . GLY A 1 145 ? 0.155 -30.125 -1.043 1 97 145 GLY A CA 1
ATOM 1147 C C . GLY A 1 145 ? 1.298 -30.469 -1.976 1 97 145 GLY A C 1
ATOM 1148 O O . GLY A 1 145 ? 1.138 -30.453 -3.197 1 97 145 GLY A O 1
ATOM 1149 N N . GLU A 1 146 ? 2.406 -30.781 -1.372 1 96.69 146 GLU A N 1
ATOM 1150 C CA . GLU A 1 146 ? 3.57 -31.172 -2.162 1 96.69 146 GLU A CA 1
ATOM 1151 C C . GLU A 1 146 ? 3.309 -32.438 -2.938 1 96.69 146 GLU A C 1
ATOM 1153 O O . GLU A 1 146 ? 3.689 -32.562 -4.105 1 96.69 146 GLU A O 1
ATOM 1158 N N . GLN A 1 147 ? 2.717 -33.344 -2.338 1 96.62 147 GLN A N 1
ATOM 1159 C CA . GLN A 1 147 ? 2.383 -34.594 -2.994 1 96.62 147 GLN A CA 1
ATOM 1160 C C . GLN A 1 147 ? 1.443 -34.375 -4.176 1 96.62 147 GLN A C 1
ATOM 1162 O O . GLN A 1 147 ? 1.646 -34.938 -5.254 1 96.62 147 GLN A O 1
ATOM 1167 N N . VAL A 1 148 ? 0.446 -33.594 -3.898 1 96.94 148 VAL A N 1
ATOM 1168 C CA . VAL A 1 148 ? -0.506 -33.281 -4.957 1 96.94 148 VAL A CA 1
ATOM 1169 C C . VAL A 1 148 ? 0.222 -32.594 -6.121 1 96.94 148 VAL A C 1
ATOM 1171 O O . VAL A 1 148 ? 0.015 -32.969 -7.281 1 96.94 148 VAL A O 1
ATOM 1174 N N . ALA A 1 149 ? 1.095 -31.688 -5.824 1 96.81 149 ALA A N 1
ATOM 1175 C CA . ALA A 1 149 ? 1.841 -30.938 -6.836 1 96.81 149 ALA A CA 1
ATOM 1176 C C . ALA A 1 149 ? 2.719 -31.875 -7.668 1 96.81 149 ALA A C 1
ATOM 1178 O O . ALA A 1 149 ? 2.74 -31.781 -8.898 1 96.81 149 ALA A O 1
ATOM 1179 N N . HIS A 1 150 ? 3.404 -32.75 -7.043 1 96 150 HIS A N 1
ATOM 1180 C CA . HIS A 1 150 ? 4.289 -33.688 -7.738 1 96 150 HIS A CA 1
ATOM 1181 C C . HIS A 1 150 ? 3.5 -34.594 -8.664 1 96 150 HIS A C 1
ATOM 1183 O O . HIS A 1 150 ? 3.898 -34.812 -9.812 1 96 150 HIS A O 1
ATOM 1189 N N . ARG A 1 151 ? 2.504 -35.094 -8.148 1 96.06 151 ARG A N 1
ATOM 1190 C CA . ARG A 1 151 ? 1.671 -36 -8.945 1 96.06 151 ARG A CA 1
ATOM 1191 C C . ARG A 1 151 ? 1.149 -35.312 -10.195 1 96.06 151 ARG A C 1
ATOM 1193 O O . ARG A 1 151 ? 1.241 -35.844 -11.297 1 96.06 151 ARG A O 1
ATOM 1200 N N . LEU A 1 152 ? 0.626 -34.156 -10 1 96.62 152 LEU A N 1
ATOM 1201 C CA . LEU A 1 152 ? 0.048 -33.406 -11.109 1 96.62 152 LEU A CA 1
ATOM 1202 C C . LEU A 1 152 ? 1.123 -33 -12.117 1 96.62 152 LEU A C 1
ATOM 1204 O O . LEU A 1 152 ? 0.888 -33.031 -13.328 1 96.62 152 LEU A O 1
ATOM 1208 N N . ARG A 1 153 ? 2.238 -32.594 -11.602 1 95.94 153 ARG A N 1
ATOM 1209 C CA . ARG A 1 153 ? 3.354 -32.25 -12.484 1 95.94 153 ARG A CA 1
ATOM 1210 C C . ARG A 1 153 ? 3.693 -33.438 -13.398 1 95.94 153 ARG A C 1
ATOM 1212 O O . ARG A 1 153 ? 3.863 -33.25 -14.609 1 95.94 153 ARG A O 1
ATOM 1219 N N . GLU A 1 154 ? 3.742 -34.594 -12.836 1 95.06 154 GLU A N 1
ATOM 1220 C CA . GLU A 1 154 ? 4.047 -35.812 -13.602 1 95.06 154 GLU A CA 1
ATOM 1221 C C . GLU A 1 154 ? 2.955 -36.094 -14.625 1 95.06 154 GLU A C 1
ATOM 1223 O O . GLU A 1 154 ? 3.248 -36.438 -15.773 1 95.06 154 GLU A O 1
ATOM 1228 N N . GLU A 1 155 ? 1.8 -35.969 -14.203 1 95.81 155 GLU A N 1
ATOM 1229 C CA . GLU A 1 155 ? 0.663 -36.219 -15.078 1 95.81 155 GLU A CA 1
ATOM 1230 C C . GLU A 1 155 ? 0.656 -35.25 -16.266 1 95.81 155 GLU A C 1
ATOM 1232 O O . GLU A 1 155 ? 0.217 -35.625 -17.359 1 95.81 155 GLU A O 1
ATOM 1237 N N . LEU A 1 156 ? 1.179 -34.125 -16.094 1 96.06 156 LEU A N 1
ATOM 1238 C CA . LEU A 1 156 ? 1.197 -33.125 -17.125 1 96.06 156 LEU A CA 1
ATOM 1239 C C . LEU A 1 156 ? 2.406 -33.281 -18.047 1 96.06 156 LEU A C 1
ATOM 1241 O O . LEU A 1 156 ? 2.533 -32.594 -19.047 1 96.06 156 LEU A O 1
ATOM 1245 N N . GLY A 1 157 ? 3.314 -34.156 -17.656 1 93 157 GLY A N 1
ATOM 1246 C CA . GLY A 1 157 ? 4.477 -34.438 -18.484 1 93 157 GLY A CA 1
ATOM 1247 C C . GLY A 1 157 ? 5.602 -33.438 -18.297 1 93 157 GLY A C 1
ATOM 1248 O O . GLY A 1 157 ? 6.398 -33.219 -19.219 1 93 157 GLY A O 1
ATOM 1249 N N . VAL A 1 158 ? 5.551 -32.781 -17.219 1 93.44 158 VAL A N 1
ATOM 1250 C CA . VAL A 1 158 ? 6.609 -31.812 -16.938 1 93.44 158 VAL A CA 1
ATOM 1251 C C . VAL A 1 158 ? 7.703 -32.469 -16.094 1 93.44 158 VAL A C 1
ATOM 1253 O O . VAL A 1 158 ? 7.43 -33 -15.016 1 93.44 158 VAL A O 1
ATOM 1256 N N . GLY A 1 159 ? 8.914 -32.438 -16.562 1 91.5 159 GLY A N 1
ATOM 1257 C CA . GLY A 1 159 ? 10.031 -33.094 -15.891 1 91.5 159 GLY A CA 1
ATOM 1258 C C . GLY A 1 159 ? 10.648 -32.219 -14.805 1 91.5 159 GLY A C 1
ATOM 1259 O O . GLY A 1 159 ? 10.422 -31.016 -14.766 1 91.5 159 GLY A O 1
ATOM 1260 N N . GLU A 1 160 ? 11.438 -32.844 -13.922 1 91.69 160 GLU A N 1
ATOM 1261 C CA . GLU A 1 160 ? 12.109 -32.156 -12.836 1 91.69 160 GLU A CA 1
ATOM 1262 C C . GLU A 1 160 ? 13.133 -31.141 -13.375 1 91.69 160 GLU A C 1
ATOM 1264 O O . GLU A 1 160 ? 13.359 -30.094 -12.773 1 91.69 160 GLU A O 1
ATOM 1269 N N . GLU A 1 161 ? 13.688 -31.484 -14.453 1 92.25 161 GLU A N 1
ATOM 1270 C CA . GLU A 1 161 ? 14.719 -30.641 -15.055 1 92.25 161 GLU A CA 1
ATOM 1271 C C . GLU A 1 161 ? 14.133 -29.312 -15.531 1 92.25 161 GLU A C 1
ATOM 1273 O O . GLU A 1 161 ? 14.867 -28.359 -15.789 1 92.25 161 GLU A O 1
ATOM 1278 N N . ASP A 1 162 ? 12.852 -29.266 -15.688 1 94.06 162 ASP A N 1
ATOM 1279 C CA . ASP A 1 162 ? 12.188 -28.062 -16.188 1 94.06 162 ASP A CA 1
ATOM 1280 C C . ASP A 1 162 ? 11.75 -27.156 -15.039 1 94.06 162 ASP A C 1
ATOM 1282 O O . ASP A 1 162 ? 11.25 -26.047 -15.258 1 94.06 162 ASP A O 1
ATOM 1286 N N . LEU A 1 163 ? 11.945 -27.594 -13.789 1 94.06 163 LEU A N 1
ATOM 1287 C CA . LEU A 1 163 ? 11.531 -26.828 -12.617 1 94.06 163 LEU A CA 1
ATOM 1288 C C . LEU A 1 163 ? 12.352 -25.547 -12.492 1 94.06 163 LEU A C 1
ATOM 1290 O O . LEU A 1 163 ? 13.562 -25.547 -12.734 1 94.06 163 LEU A O 1
ATOM 1294 N N . LEU A 1 164 ? 11.703 -24.516 -12.109 1 92.19 164 LEU A N 1
ATOM 1295 C CA . LEU A 1 164 ? 12.336 -23.203 -11.992 1 92.19 164 LEU A CA 1
ATOM 1296 C C . LEU A 1 164 ? 12.188 -22.656 -10.578 1 92.19 164 LEU A C 1
ATOM 1298 O O . LEU A 1 164 ? 11.273 -23.031 -9.852 1 92.19 164 LEU A O 1
ATOM 1302 N N . THR A 1 165 ? 13.094 -21.781 -10.242 1 87.81 165 THR A N 1
ATOM 1303 C CA . THR A 1 165 ? 13.031 -21 -9.016 1 87.81 165 THR A CA 1
ATOM 1304 C C . THR A 1 165 ? 12.789 -19.531 -9.32 1 87.81 165 THR A C 1
ATOM 1306 O O . THR A 1 165 ? 12.961 -19.094 -10.461 1 87.81 165 THR A O 1
ATOM 1309 N N . GLY A 1 166 ? 12.305 -18.812 -8.375 1 85.75 166 GLY A N 1
ATOM 1310 C CA . GLY A 1 166 ? 12.188 -17.359 -8.5 1 85.75 166 GLY A CA 1
ATOM 1311 C C . GLY A 1 166 ? 10.922 -16.922 -9.211 1 85.75 166 GLY A C 1
ATOM 1312 O O . GLY A 1 166 ? 10.109 -17.766 -9.602 1 85.75 166 GLY A O 1
ATOM 1313 N N . ALA A 1 167 ? 10.734 -15.617 -9.336 1 88.12 167 ALA A N 1
ATOM 1314 C CA . ALA A 1 167 ? 9.586 -15.008 -10 1 88.12 167 ALA A CA 1
ATOM 1315 C C . ALA A 1 167 ? 9.922 -14.609 -11.438 1 88.12 167 ALA A C 1
ATOM 1317 O O . ALA A 1 167 ? 11.102 -14.484 -11.789 1 88.12 167 ALA A O 1
ATOM 1318 N N . TYR A 1 168 ? 8.883 -14.508 -12.297 1 93.12 168 TYR A N 1
ATOM 1319 C CA . TYR A 1 168 ? 9.086 -14.039 -13.664 1 93.12 168 TYR A CA 1
ATOM 1320 C C . TYR A 1 168 ? 9.867 -12.727 -13.68 1 93.12 168 TYR A C 1
ATOM 1322 O O . TYR A 1 168 ? 10.719 -12.523 -14.547 1 93.12 168 TYR A O 1
ATOM 1330 N N . MET A 1 169 ? 9.539 -11.852 -12.734 1 90.88 169 MET A N 1
ATOM 1331 C CA . MET A 1 169 ? 10.172 -10.539 -12.641 1 90.88 169 MET A CA 1
ATOM 1332 C C . MET A 1 169 ? 11.68 -10.672 -12.492 1 90.88 169 MET A C 1
ATOM 1334 O O . MET A 1 169 ? 12.438 -9.914 -13.102 1 90.88 169 MET A O 1
ATOM 1338 N N . ASP A 1 170 ? 12.055 -11.633 -11.719 1 88.06 170 ASP A N 1
ATOM 1339 C CA . ASP A 1 170 ? 13.484 -11.852 -11.516 1 88.06 170 ASP A CA 1
ATOM 1340 C C . ASP A 1 170 ? 14.148 -12.375 -12.789 1 88.06 170 ASP A C 1
ATOM 1342 O O . ASP A 1 170 ? 15.297 -12.039 -13.078 1 88.06 170 ASP A O 1
ATOM 1346 N N . MET A 1 171 ? 13.422 -13.156 -13.539 1 89.19 171 MET A N 1
ATOM 1347 C CA . MET A 1 171 ? 13.93 -13.75 -14.773 1 89.19 171 MET A CA 1
ATOM 1348 C C . MET A 1 171 ? 14.047 -12.695 -15.867 1 89.19 171 MET A C 1
ATOM 1350 O O . MET A 1 171 ? 14.914 -12.789 -16.734 1 89.19 171 MET A O 1
ATOM 1354 N N . LEU A 1 172 ? 13.109 -11.742 -15.852 1 91.06 172 LEU A N 1
ATOM 1355 C CA . LEU A 1 172 ? 13.102 -10.68 -16.859 1 91.06 172 LEU A CA 1
ATOM 1356 C C . LEU A 1 172 ? 14.234 -9.688 -16.609 1 91.06 172 LEU A C 1
ATOM 1358 O O . LEU A 1 172 ? 14.727 -9.055 -17.547 1 91.06 172 LEU A O 1
ATOM 1362 N N . LYS A 1 173 ? 14.617 -9.445 -15.383 1 84.38 173 LYS A N 1
ATOM 1363 C CA . LYS A 1 173 ? 15.68 -8.5 -15.047 1 84.38 173 LYS A CA 1
ATOM 1364 C C . LYS A 1 173 ? 17.062 -9.148 -15.203 1 84.38 173 LYS A C 1
ATOM 1366 O O . LYS A 1 173 ? 18.078 -8.453 -15.219 1 84.38 173 LYS A O 1
ATOM 1371 N N . ALA A 1 174 ? 17.156 -10.453 -15.336 1 71.06 174 ALA A N 1
ATOM 1372 C CA . ALA A 1 174 ? 18.438 -11.141 -15.5 1 71.06 174 ALA A CA 1
ATOM 1373 C C . ALA A 1 174 ? 18.984 -10.945 -16.906 1 71.06 174 ALA A C 1
ATOM 1375 O O . ALA A 1 174 ? 18.219 -10.773 -17.859 1 71.06 174 ALA A O 1
ATOM 1376 N N . MET B 1 1 ? -1.108 14.719 -7.43 1 82.19 1 MET B N 1
ATOM 1377 C CA . MET B 1 1 ? -0.453 14.883 -6.137 1 82.19 1 MET B CA 1
ATOM 1378 C C . MET B 1 1 ? -0.663 16.297 -5.602 1 82.19 1 MET B C 1
ATOM 1380 O O . MET B 1 1 ? -0.583 17.266 -6.355 1 82.19 1 MET B O 1
ATOM 1384 N N . SER B 1 2 ? -1.062 16.422 -4.309 1 91.5 2 SER B N 1
ATOM 1385 C CA . SER B 1 2 ? -1.336 17.703 -3.688 1 91.5 2 SER B CA 1
ATOM 1386 C C . SER B 1 2 ? -0.102 18.25 -2.977 1 91.5 2 SER B C 1
ATOM 1388 O O . SER B 1 2 ? 0.83 17.5 -2.676 1 91.5 2 SER B O 1
ATOM 1390 N N . ARG B 1 3 ? -0.069 19.672 -2.812 1 95.31 3 ARG B N 1
ATOM 1391 C CA . ARG B 1 3 ? 1.062 20.312 -2.158 1 95.31 3 ARG B CA 1
ATOM 1392 C C . ARG B 1 3 ? 0.589 21.25 -1.045 1 95.31 3 ARG B C 1
ATOM 1394 O O . ARG B 1 3 ? -0.425 21.938 -1.189 1 95.31 3 ARG B O 1
ATOM 1401 N N . ASN B 1 4 ? 1.311 21.188 0.004 1 97.25 4 ASN B N 1
ATOM 1402 C CA . ASN B 1 4 ? 1.098 22.172 1.056 1 97.25 4 ASN B CA 1
ATOM 1403 C C . ASN B 1 4 ? 2.414 22.594 1.7 1 97.25 4 ASN B C 1
ATOM 1405 O O . ASN B 1 4 ? 3.447 21.953 1.493 1 97.25 4 ASN B O 1
ATOM 1409 N N . VAL B 1 5 ? 2.424 23.797 2.252 1 97.31 5 VAL B N 1
ATOM 1410 C CA . VAL B 1 5 ? 3.512 24.25 3.111 1 97.31 5 VAL B CA 1
ATOM 1411 C C . VAL B 1 5 ? 3.115 24.094 4.578 1 97.31 5 VAL B C 1
ATOM 1413 O O . VAL B 1 5 ? 2.043 24.547 4.988 1 97.31 5 VAL B O 1
ATOM 1416 N N . GLU B 1 6 ? 3.971 23.484 5.344 1 96.81 6 GLU B N 1
ATOM 1417 C CA . GLU B 1 6 ? 3.525 23.188 6.699 1 96.81 6 GLU B CA 1
ATOM 1418 C C . GLU B 1 6 ? 4.566 23.609 7.73 1 96.81 6 GLU B C 1
ATOM 1420 O O . GLU B 1 6 ? 5.758 23.688 7.422 1 96.81 6 GLU B O 1
ATOM 1425 N N . ILE B 1 7 ? 4.109 23.984 8.891 1 95.31 7 ILE B N 1
ATOM 1426 C CA . ILE B 1 7 ? 4.914 24.234 10.078 1 95.31 7 ILE B CA 1
ATOM 1427 C C . ILE B 1 7 ? 4.383 23.406 11.25 1 95.31 7 ILE B C 1
ATOM 1429 O O . ILE B 1 7 ? 3.18 23.141 11.336 1 95.31 7 ILE B O 1
ATOM 1433 N N . LYS B 1 8 ? 5.316 22.953 12.086 1 96.44 8 LYS B N 1
ATOM 1434 C CA . LYS B 1 8 ? 4.98 22.266 13.336 1 96.44 8 LYS B CA 1
ATOM 1435 C C . LYS B 1 8 ? 5.637 22.953 14.531 1 96.44 8 LYS B C 1
ATOM 1437 O O . LYS B 1 8 ? 6.797 23.359 14.461 1 96.44 8 LYS B O 1
ATOM 1442 N N . ALA B 1 9 ? 4.832 23.047 15.562 1 96.56 9 ALA B N 1
ATOM 1443 C CA . ALA B 1 9 ? 5.367 23.719 16.75 1 96.56 9 ALA B CA 1
ATOM 1444 C C . ALA B 1 9 ? 4.777 23.125 18.031 1 96.56 9 ALA B C 1
ATOM 1446 O O . ALA B 1 9 ? 3.656 22.609 18.016 1 96.56 9 ALA B O 1
ATOM 1447 N N . LYS B 1 10 ? 5.527 23.219 19.078 1 95.56 10 LYS B N 1
ATOM 1448 C CA . LYS B 1 10 ? 4.984 22.953 20.406 1 95.56 10 LYS B CA 1
ATOM 1449 C C . LYS B 1 10 ? 4.098 24.094 20.875 1 95.56 10 LYS B C 1
ATOM 1451 O O . LYS B 1 10 ? 4.391 25.266 20.609 1 95.56 10 LYS B O 1
ATOM 1456 N N . VAL B 1 11 ? 3.072 23.734 21.516 1 94.19 11 VAL B N 1
ATOM 1457 C CA . VAL B 1 11 ? 2.197 24.766 22.047 1 94.19 11 VAL B CA 1
ATOM 1458 C C . VAL B 1 11 ? 2.236 24.734 23.578 1 94.19 11 VAL B C 1
ATOM 1460 O O . VAL B 1 11 ? 2.223 23.656 24.172 1 94.19 11 VAL B O 1
ATOM 1463 N N . GLN B 1 12 ? 2.281 25.922 24.172 1 91.25 12 GLN B N 1
ATOM 1464 C CA . GLN B 1 12 ? 2.383 26.047 25.625 1 91.25 12 GLN B CA 1
ATOM 1465 C C . GLN B 1 12 ? 1.008 25.969 26.281 1 91.25 12 GLN B C 1
ATOM 1467 O O . GLN B 1 12 ? 0.865 25.438 27.375 1 91.25 12 GLN B O 1
ATOM 1472 N N . ASN B 1 13 ? 0.112 26.562 25.688 1 94.94 13 ASN B N 1
ATOM 1473 C CA . ASN B 1 13 ? -1.261 26.562 26.172 1 94.94 13 ASN B CA 1
ATOM 1474 C C . ASN B 1 13 ? -2.25 26.188 25.078 1 94.94 13 ASN B C 1
ATOM 1476 O O . ASN B 1 13 ? -2.59 27 24.219 1 94.94 13 ASN B O 1
ATOM 1480 N N . HIS B 1 14 ? -2.734 24.969 25.172 1 96.88 14 HIS B N 1
ATOM 1481 C CA . HIS B 1 14 ? -3.621 24.406 24.156 1 96.88 14 HIS B CA 1
ATOM 1482 C C . HIS B 1 14 ? -4.887 25.234 24 1 96.88 14 HIS B C 1
ATOM 1484 O O . HIS B 1 14 ? -5.227 25.672 22.891 1 96.88 14 HIS B O 1
ATOM 1490 N N . ASP B 1 15 ? -5.586 25.547 25.094 1 96.75 15 ASP B N 1
ATOM 1491 C CA . ASP B 1 15 ? -6.875 26.234 25.062 1 96.75 15 ASP B CA 1
ATOM 1492 C C . ASP B 1 15 ? -6.734 27.656 24.531 1 96.75 15 ASP B C 1
ATOM 1494 O O . ASP B 1 15 ? -7.602 28.141 23.797 1 96.75 15 ASP B O 1
ATOM 1498 N N . GLU B 1 16 ? -5.672 28.266 24.906 1 96.75 16 GLU B N 1
ATOM 1499 C CA . GLU B 1 16 ? -5.414 29.609 24.406 1 96.75 16 GLU B CA 1
ATOM 1500 C C . GLU B 1 16 ? -5.176 29.594 22.906 1 96.75 16 GLU B C 1
ATOM 1502 O O . GLU B 1 16 ? -5.641 30.484 22.188 1 96.75 16 GLU B O 1
ATOM 1507 N N . THR B 1 17 ? -4.41 28.656 22.438 1 97.38 17 THR B N 1
ATOM 1508 C CA . THR B 1 17 ? -4.148 28.531 21 1 97.38 17 THR B CA 1
ATOM 1509 C C . THR B 1 17 ? -5.449 28.297 20.234 1 97.38 17 THR B C 1
ATOM 1511 O O . THR B 1 17 ? -5.672 28.906 19.188 1 97.38 17 THR B O 1
ATOM 1514 N N . VAL B 1 18 ? -6.344 27.453 20.766 1 97.94 18 VAL B N 1
ATOM 1515 C CA . VAL B 1 18 ? -7.641 27.203 20.156 1 97.94 18 VAL B CA 1
ATOM 1516 C C . VAL B 1 18 ? -8.453 28.5 20.109 1 97.94 18 VAL B C 1
ATOM 1518 O O . VAL B 1 18 ? -9.031 28.828 19.078 1 97.94 18 VAL B O 1
ATOM 1521 N N . ARG B 1 19 ? -8.461 29.203 21.172 1 97.69 19 ARG B N 1
ATOM 1522 C CA . ARG B 1 19 ? -9.203 30.453 21.234 1 97.69 19 ARG B CA 1
ATOM 1523 C C . ARG B 1 19 ? -8.727 31.438 20.172 1 97.69 19 ARG B C 1
ATOM 1525 O O . ARG B 1 19 ? -9.539 32.031 19.469 1 97.69 19 ARG B O 1
ATOM 1532 N N . ARG B 1 20 ? -7.445 31.578 20.062 1 97.56 20 ARG B N 1
ATOM 1533 C CA . ARG B 1 20 ? -6.871 32.5 19.078 1 97.56 20 ARG B CA 1
ATOM 1534 C C . ARG B 1 20 ? -7.207 32.062 17.656 1 97.56 20 ARG B C 1
ATOM 1536 O O . ARG B 1 20 ? -7.531 32.906 16.812 1 97.56 20 ARG B O 1
ATOM 1543 N N . ALA B 1 21 ? -7.113 30.797 17.422 1 98.25 21 ALA B N 1
ATOM 1544 C CA . ALA B 1 21 ? -7.422 30.25 16.094 1 98.25 21 ALA B CA 1
ATOM 1545 C C . ALA B 1 21 ? -8.867 30.547 15.711 1 98.25 21 ALA B C 1
ATOM 1547 O O . ALA B 1 21 ? -9.148 30.953 14.578 1 98.25 21 ALA B O 1
ATOM 1548 N N . VAL B 1 22 ? -9.75 30.312 16.656 1 98.12 22 VAL B N 1
ATOM 1549 C CA . VAL B 1 22 ? -11.172 30.562 16.422 1 98.12 22 VAL B CA 1
ATOM 1550 C C . VAL B 1 22 ? -11.406 32.062 16.188 1 98.12 22 VAL B C 1
ATOM 1552 O O . VAL B 1 22 ? -12.164 32.438 15.281 1 98.12 22 VAL B O 1
ATOM 1555 N N . GLU B 1 23 ? -10.734 32.875 16.906 1 97.69 23 GLU B N 1
ATOM 1556 C CA . GLU B 1 23 ? -10.875 34.312 16.781 1 97.69 23 GLU B CA 1
ATOM 1557 C C . GLU B 1 23 ? -10.383 34.781 15.406 1 97.69 23 GLU B C 1
ATOM 1559 O O . GLU B 1 23 ? -11.055 35.594 14.75 1 97.69 23 GLU B O 1
ATOM 1564 N N . ILE B 1 24 ? -9.289 34.219 15.008 1 96.44 24 ILE B N 1
ATOM 1565 C CA . ILE B 1 24 ? -8.664 34.656 13.75 1 96.44 24 ILE B CA 1
ATOM 1566 C C . ILE B 1 24 ? -9.5 34.156 12.57 1 96.44 24 ILE B C 1
ATOM 1568 O O . ILE B 1 24 ? -9.656 34.875 11.578 1 96.44 24 ILE B O 1
ATOM 1572 N N . SER B 1 25 ? -10.039 32.938 12.695 1 96.19 25 SER B N 1
ATOM 1573 C CA . SER B 1 25 ? -10.719 32.312 11.57 1 96.19 25 SER B CA 1
ATOM 1574 C C . SER B 1 25 ? -12.188 32.719 11.516 1 96.19 25 SER B C 1
ATOM 1576 O O . SER B 1 25 ? -12.789 32.719 10.438 1 96.19 25 SER B O 1
ATOM 1578 N N . GLY B 1 26 ? -12.781 32.938 12.656 1 96.19 26 GLY B N 1
ATOM 1579 C CA . GLY B 1 26 ? -14.211 33.156 12.742 1 96.19 26 GLY B CA 1
ATOM 1580 C C . GLY B 1 26 ? -15.031 31.891 12.594 1 96.19 26 GLY B C 1
ATOM 1581 O O . GLY B 1 26 ? -16.234 31.953 12.383 1 96.19 26 GLY B O 1
ATOM 1582 N N . LYS B 1 27 ? -14.406 30.797 12.602 1 96.62 27 LYS B N 1
ATOM 1583 C CA . LYS B 1 27 ? -15.078 29.516 12.398 1 96.62 27 LYS B CA 1
ATOM 1584 C C . LYS B 1 27 ? -15.008 28.641 13.648 1 96.62 27 LYS B C 1
ATOM 1586 O O . LYS B 1 27 ? -14.047 28.734 14.414 1 96.62 27 LYS B O 1
ATOM 1591 N N . GLN B 1 28 ? -16.016 27.859 13.805 1 96.81 28 GLN B N 1
ATOM 1592 C CA . GLN B 1 28 ? -16 26.875 14.891 1 96.81 28 GLN B CA 1
ATOM 1593 C C . GLN B 1 28 ? -15.062 25.719 14.586 1 96.81 28 GLN B C 1
ATOM 1595 O O . GLN B 1 28 ? -14.969 25.281 13.438 1 96.81 28 GLN B O 1
ATOM 1600 N N . PRO B 1 29 ? -14.461 25.25 15.57 1 98 29 PRO B N 1
ATOM 1601 C CA . PRO B 1 29 ? -13.523 24.141 15.375 1 98 29 PRO B CA 1
ATOM 1602 C C . PRO B 1 29 ? -14.227 22.781 15.234 1 98 29 PRO B C 1
ATOM 1604 O O . PRO B 1 29 ? -15.367 22.641 15.664 1 98 29 PRO B O 1
ATOM 1607 N N . SER B 1 30 ? -13.594 21.844 14.578 1 98 30 SER B N 1
ATOM 1608 C CA . SER B 1 30 ? -13.945 20.438 14.57 1 98 30 SER B CA 1
ATOM 1609 C C . SER B 1 30 ? -12.984 19.625 15.445 1 98 30 SER B C 1
ATOM 1611 O O . SER B 1 30 ? -11.781 19.875 15.445 1 98 30 SER B O 1
ATOM 1613 N N . ILE B 1 31 ? -13.555 18.703 16.141 1 98.5 31 ILE B N 1
ATOM 1614 C CA . ILE B 1 31 ? -12.734 17.828 16.969 1 98.5 31 ILE B CA 1
ATOM 1615 C C . ILE B 1 31 ? -12.594 16.453 16.312 1 98.5 31 ILE B C 1
ATOM 1617 O O . ILE B 1 31 ? -13.586 15.797 16.016 1 98.5 31 ILE B O 1
ATOM 1621 N N . LEU B 1 32 ? -11.375 16.031 16.078 1 98.75 32 LEU B N 1
ATOM 1622 C CA . LEU B 1 32 ? -11.055 14.773 15.406 1 98.75 32 LEU B CA 1
ATOM 1623 C C . LEU B 1 32 ? -10.258 13.852 16.328 1 98.75 32 LEU B C 1
ATOM 1625 O O . LEU B 1 32 ? -9.195 14.234 16.828 1 98.75 32 LEU B O 1
ATOM 1629 N N . LYS B 1 33 ? -10.766 12.688 16.609 1 98.81 33 LYS B N 1
ATOM 1630 C CA . LYS B 1 33 ? -9.977 11.633 17.266 1 98.81 33 LYS B CA 1
ATOM 1631 C C . LYS B 1 33 ? -9.273 10.766 16.219 1 98.81 33 LYS B C 1
ATOM 1633 O O . LYS B 1 33 ? -9.93 10.102 15.414 1 98.81 33 LYS B O 1
ATOM 1638 N N . GLN B 1 34 ? -7.965 10.789 16.297 1 98.81 34 GLN B N 1
ATOM 1639 C CA . GLN B 1 34 ? -7.215 10.164 15.211 1 98.81 34 GLN B CA 1
ATOM 1640 C C . GLN B 1 34 ? -6.262 9.094 15.742 1 98.81 34 GLN B C 1
ATOM 1642 O O . GLN B 1 34 ? -5.645 9.281 16.797 1 98.81 34 GLN B O 1
ATOM 1647 N N . HIS B 1 35 ? -6.238 8.008 15.086 1 98.75 35 HIS B N 1
ATOM 1648 C CA . HIS B 1 35 ? -5.277 6.926 15.281 1 98.75 35 HIS B CA 1
ATOM 1649 C C . HIS B 1 35 ? -4.508 6.637 13.992 1 98.75 35 HIS B C 1
ATOM 1651 O O . HIS B 1 35 ? -5.086 6.145 13.023 1 98.75 35 HIS B O 1
ATOM 1657 N N . ASP B 1 36 ? -3.178 6.957 13.984 1 98.5 36 ASP B N 1
ATOM 1658 C CA . ASP B 1 36 ? -2.314 6.762 12.828 1 98.5 36 ASP B CA 1
ATOM 1659 C C . ASP B 1 36 ? -1.427 5.531 13.008 1 98.5 36 ASP B C 1
ATOM 1661 O O . ASP B 1 36 ? -0.724 5.406 14.008 1 98.5 36 ASP B O 1
ATOM 1665 N N . ILE B 1 37 ? -1.453 4.637 12.062 1 98.44 37 ILE B N 1
ATOM 1666 C CA . ILE B 1 37 ? -0.5 3.535 11.977 1 98.44 37 ILE B CA 1
ATOM 1667 C C . ILE B 1 37 ? 0.509 3.814 10.867 1 98.44 37 ILE B C 1
ATOM 1669 O O . ILE B 1 37 ? 0.145 3.871 9.688 1 98.44 37 ILE B O 1
ATOM 1673 N N . PHE B 1 38 ? 1.727 3.982 11.281 1 98.25 38 PHE B N 1
ATOM 1674 C CA . PHE B 1 38 ? 2.785 4.281 10.328 1 98.25 38 PHE B CA 1
ATOM 1675 C C . PHE B 1 38 ? 3.447 2.998 9.836 1 98.25 38 PHE B C 1
ATOM 1677 O O . PHE B 1 38 ? 3.768 2.113 10.633 1 98.25 38 PHE B O 1
ATOM 1684 N N . TYR B 1 39 ? 3.678 2.93 8.523 1 98.25 39 TYR B N 1
ATOM 1685 C CA . TYR B 1 39 ? 4.406 1.82 7.918 1 98.25 39 TYR B CA 1
ATOM 1686 C C . TYR B 1 39 ? 5.859 2.199 7.66 1 98.25 39 TYR B C 1
ATOM 1688 O O . TYR B 1 39 ? 6.211 3.381 7.672 1 98.25 39 TYR B O 1
ATOM 1696 N N . GLU B 1 40 ? 6.73 1.173 7.52 1 97.31 40 GLU B N 1
ATOM 1697 C CA . GLU B 1 40 ? 8.133 1.407 7.172 1 97.31 40 GLU B CA 1
ATOM 1698 C C . GLU B 1 40 ? 8.289 1.665 5.676 1 97.31 40 GLU B C 1
ATOM 1700 O O . GLU B 1 40 ? 8.82 0.821 4.949 1 97.31 40 GLU B O 1
ATOM 1705 N N . SER B 1 41 ? 7.875 2.795 5.309 1 96.44 41 SER B N 1
ATOM 1706 C CA . SER B 1 41 ? 7.949 3.182 3.902 1 96.44 41 SER B CA 1
ATOM 1707 C C . SER B 1 41 ? 9.375 3.537 3.5 1 96.44 41 SER B C 1
ATOM 1709 O O . SER B 1 41 ? 9.992 4.414 4.102 1 96.44 41 SER B O 1
ATOM 1711 N N . PRO B 1 42 ? 9.914 2.932 2.426 1 95.62 42 PRO B N 1
ATOM 1712 C CA . PRO B 1 42 ? 11.258 3.279 1.976 1 95.62 42 PRO B CA 1
ATOM 1713 C C . PRO B 1 42 ? 11.359 4.719 1.474 1 95.62 42 PRO B C 1
ATOM 1715 O O . PRO B 1 42 ? 12.43 5.332 1.562 1 95.62 42 PRO B O 1
ATOM 1718 N N . ASN B 1 43 ? 10.312 5.238 0.876 1 96.5 43 ASN B N 1
ATOM 1719 C CA . ASN B 1 43 ? 10.258 6.598 0.354 1 96.5 43 ASN B CA 1
ATOM 1720 C C . ASN B 1 43 ? 9.117 7.395 0.986 1 96.5 43 ASN B C 1
ATOM 1722 O O . ASN B 1 43 ? 7.973 6.945 0.99 1 96.5 43 ASN B O 1
ATOM 1726 N N . GLY B 1 44 ? 9.508 8.539 1.49 1 95.88 44 GLY B N 1
ATOM 1727 C CA . GLY B 1 44 ? 8.477 9.305 2.176 1 95.88 44 GLY B CA 1
ATOM 1728 C C . GLY B 1 44 ? 7.934 8.609 3.406 1 95.88 44 GLY B C 1
ATOM 1729 O O . GLY B 1 44 ? 8.664 7.887 4.09 1 95.88 44 GLY B O 1
ATOM 1730 N N . ARG B 1 45 ? 6.73 8.992 3.725 1 96.88 45 ARG B N 1
ATOM 1731 C CA . ARG B 1 45 ? 6.016 8.383 4.844 1 96.88 45 ARG B CA 1
ATOM 1732 C C . ARG B 1 45 ? 4.645 7.879 4.41 1 96.88 45 ARG B C 1
ATOM 1734 O O . ARG B 1 45 ? 3.988 8.492 3.568 1 96.88 45 ARG B O 1
ATOM 1741 N N . LEU B 1 46 ? 4.242 6.773 4.918 1 98.31 46 LEU B N 1
ATOM 1742 C CA . LEU B 1 46 ? 2.939 6.176 4.641 1 98.31 46 LEU B CA 1
ATOM 1743 C C . LEU B 1 46 ? 2.234 5.785 5.934 1 98.31 46 LEU B C 1
ATOM 1745 O O . LEU B 1 46 ? 2.834 5.148 6.805 1 98.31 46 LEU B O 1
ATOM 1749 N N . LYS B 1 47 ? 0.987 6.211 6.027 1 98.62 47 LYS B N 1
ATOM 1750 C CA . LYS B 1 47 ? 0.245 5.828 7.223 1 98.62 47 LYS B CA 1
ATOM 1751 C C . LYS B 1 47 ? -1.225 5.574 6.902 1 98.62 47 LYS B C 1
ATOM 1753 O O . LYS B 1 47 ? -1.759 6.125 5.938 1 98.62 47 LYS B O 1
ATOM 1758 N N . MET B 1 48 ? -1.802 4.715 7.684 1 98.75 48 MET B N 1
ATOM 1759 C CA . MET B 1 48 ? -3.248 4.523 7.75 1 98.75 48 MET B CA 1
ATOM 1760 C C . MET B 1 48 ? -3.844 5.285 8.93 1 98.75 48 MET B C 1
ATOM 1762 O O . MET B 1 48 ? -3.449 5.066 10.078 1 98.75 48 MET B O 1
ATOM 1766 N N . ARG B 1 49 ? -4.773 6.254 8.641 1 98.81 49 ARG B N 1
ATOM 1767 C CA . ARG B 1 49 ? -5.367 7.066 9.703 1 98.81 49 ARG B CA 1
ATOM 1768 C C . ARG B 1 49 ? -6.84 6.723 9.891 1 98.81 49 ARG B C 1
ATOM 1770 O O . ARG B 1 49 ? -7.637 6.844 8.961 1 98.81 49 ARG B O 1
ATOM 1777 N N . SER B 1 50 ? -7.184 6.211 11.047 1 98.69 50 SER B N 1
ATOM 1778 C CA . SER B 1 50 ? -8.578 6.18 11.477 1 98.69 50 SER B CA 1
ATOM 1779 C C . SER B 1 50 ? -8.984 7.488 12.141 1 98.69 50 SER B C 1
ATOM 1781 O O . SER B 1 50 ? -8.289 7.973 13.039 1 98.69 50 SER B O 1
ATOM 1783 N N . VAL B 1 51 ? -10.086 8.094 11.703 1 98.56 51 VAL B N 1
ATOM 1784 C CA . VAL B 1 51 ? -10.539 9.375 12.227 1 98.56 51 VAL B CA 1
ATOM 1785 C C . VAL B 1 51 ? -12 9.266 12.664 1 98.56 51 VAL B C 1
ATOM 1787 O O . VAL B 1 51 ? -12.828 8.695 11.945 1 98.56 51 VAL B O 1
ATOM 1790 N N . GLU B 1 52 ? -12.266 9.695 13.797 1 98.5 52 GLU B N 1
ATOM 1791 C CA . GLU B 1 52 ? -13.633 9.836 14.281 1 98.5 52 GLU B CA 1
ATOM 1792 C C . GLU B 1 52 ? -14.008 11.297 14.469 1 98.5 52 GLU B C 1
ATOM 1794 O O . GLU B 1 52 ? -13.312 12.039 15.172 1 98.5 52 GLU B O 1
ATOM 1799 N N . GLU B 1 53 ? -15.008 11.727 13.797 1 97.38 53 GLU B N 1
ATOM 1800 C CA . GLU B 1 53 ? -15.57 13.07 13.891 1 97.38 53 GLU B CA 1
ATOM 1801 C C . GLU B 1 53 ? -17.078 13.031 14.125 1 97.38 53 GLU B C 1
ATOM 1803 O O . GLU B 1 53 ? -17.812 12.445 13.336 1 97.38 53 GLU B O 1
ATOM 1808 N N . ASN B 1 54 ? -17.516 13.578 15.211 1 96.25 54 ASN B N 1
ATOM 1809 C CA . ASN B 1 54 ? -18.938 13.609 15.531 1 96.25 54 ASN B CA 1
ATOM 1810 C C . ASN B 1 54 ? -19.547 12.211 15.516 1 96.25 54 ASN B C 1
ATOM 1812 O O . ASN B 1 54 ? -20.625 12.008 14.945 1 96.25 54 ASN B O 1
ATOM 1816 N N . GLY B 1 55 ? -18.875 11.297 15.961 1 95.75 55 GLY B N 1
ATOM 1817 C CA . GLY B 1 55 ? -19.359 9.938 16.094 1 95.75 55 GLY B CA 1
ATOM 1818 C C . GLY B 1 55 ? -19.234 9.133 14.812 1 95.75 55 GLY B C 1
ATOM 1819 O O . GLY B 1 55 ? -19.625 7.965 14.766 1 95.75 55 GLY B O 1
ATOM 1820 N N . VAL B 1 56 ? -18.781 9.719 13.789 1 97.19 56 VAL B N 1
ATOM 1821 C CA . VAL B 1 56 ? -18.625 9.031 12.508 1 97.19 56 VAL B CA 1
ATOM 1822 C C . VAL B 1 56 ? -17.156 8.688 12.281 1 97.19 56 VAL B C 1
ATOM 1824 O O . VAL B 1 56 ? -16.281 9.555 12.391 1 97.19 56 VAL B O 1
ATOM 1827 N N . ALA B 1 57 ? -16.953 7.434 11.945 1 97.69 57 ALA B N 1
ATOM 1828 C CA . ALA B 1 57 ? -15.586 6.957 11.758 1 97.69 57 ALA B CA 1
ATOM 1829 C C . ALA B 1 57 ? -15.273 6.762 10.273 1 97.69 57 ALA B C 1
ATOM 1831 O O . ALA B 1 57 ? -16.141 6.352 9.5 1 97.69 57 ALA B O 1
ATOM 1832 N N . ARG B 1 58 ? -14.078 7.055 9.852 1 98.19 58 ARG B N 1
ATOM 1833 C CA . ARG B 1 58 ? -13.547 6.762 8.523 1 98.19 58 ARG B CA 1
ATOM 1834 C C . ARG B 1 58 ? -12.055 6.469 8.586 1 98.19 58 ARG B C 1
ATOM 1836 O O . ARG B 1 58 ? -11.398 6.77 9.586 1 98.19 58 ARG B O 1
ATOM 1843 N N . THR B 1 59 ? -11.578 5.809 7.531 1 98.69 59 THR B N 1
ATOM 1844 C CA . THR B 1 59 ? -10.156 5.488 7.449 1 98.69 59 THR B CA 1
ATOM 1845 C C . THR B 1 59 ? -9.555 6.016 6.148 1 98.69 59 THR B C 1
ATOM 1847 O O . THR B 1 59 ? -10.18 5.93 5.09 1 98.69 59 THR B O 1
ATOM 1850 N N . GLU B 1 60 ? -8.398 6.574 6.281 1 98.75 60 GLU B N 1
ATOM 1851 C CA . GLU B 1 60 ? -7.68 7.125 5.133 1 98.75 60 GLU B CA 1
ATOM 1852 C C . GLU B 1 60 ? -6.281 6.523 5.02 1 98.75 60 GLU B C 1
ATOM 1854 O O . GLU B 1 60 ? -5.652 6.203 6.027 1 98.75 60 GLU B O 1
ATOM 1859 N N . LEU B 1 61 ? -5.867 6.312 3.818 1 98.88 61 LEU B N 1
ATOM 1860 C CA . LEU B 1 61 ? -4.453 6.07 3.551 1 98.88 61 LEU B CA 1
ATOM 1861 C C . LEU B 1 61 ? -3.764 7.344 3.076 1 98.88 61 LEU B C 1
ATOM 1863 O O . LEU B 1 61 ? -4.262 8.031 2.178 1 98.88 61 LEU B O 1
ATOM 1867 N N . ILE B 1 62 ? -2.607 7.68 3.674 1 98.62 62 ILE B N 1
ATOM 1868 C CA . ILE B 1 62 ? -1.937 8.945 3.414 1 98.62 62 ILE B CA 1
ATOM 1869 C C . ILE B 1 62 ? -0.455 8.703 3.143 1 98.62 62 ILE B C 1
ATOM 1871 O O . ILE B 1 62 ? 0.243 8.102 3.967 1 98.62 62 ILE B O 1
ATOM 1875 N N . TRP B 1 63 ? -0.011 9.086 2.053 1 98.56 63 TRP B N 1
ATOM 1876 C CA . TRP B 1 63 ? 1.416 9.18 1.762 1 98.56 63 TRP B CA 1
ATOM 1877 C C . TRP B 1 63 ? 1.866 10.633 1.7 1 98.56 63 TRP B C 1
ATOM 1879 O O . TRP B 1 63 ? 1.173 11.477 1.131 1 98.56 63 TRP B O 1
ATOM 1889 N N . TYR B 1 64 ? 3.014 10.898 2.271 1 97 64 TYR B N 1
ATOM 1890 C CA . TYR B 1 64 ? 3.551 12.25 2.146 1 97 64 TYR B CA 1
ATOM 1891 C C . TYR B 1 64 ? 5.074 12.234 2.199 1 97 64 TYR B C 1
ATOM 1893 O O . TYR B 1 64 ? 5.676 11.289 2.703 1 97 64 TYR B O 1
ATOM 1901 N N . ASP B 1 65 ? 5.613 13.203 1.536 1 96 65 ASP B N 1
ATOM 1902 C CA . ASP B 1 65 ? 7.055 13.438 1.492 1 96 65 ASP B CA 1
ATOM 1903 C C . ASP B 1 65 ? 7.379 14.898 1.784 1 96 65 ASP B C 1
ATOM 1905 O O . ASP B 1 65 ? 6.883 15.805 1.103 1 96 65 ASP B O 1
ATOM 1909 N N . ARG B 1 66 ? 8.133 15.078 2.854 1 93.38 66 ARG B N 1
ATOM 1910 C CA . ARG B 1 66 ? 8.555 16.422 3.246 1 93.38 66 ARG B CA 1
ATOM 1911 C C . ARG B 1 66 ? 9.93 16.391 3.906 1 93.38 66 ARG B C 1
ATOM 1913 O O . ARG B 1 66 ? 10.273 15.422 4.59 1 93.38 66 ARG B O 1
ATOM 1920 N N . PRO B 1 67 ? 10.688 17.453 3.686 1 90.19 67 PRO B N 1
ATOM 1921 C CA . PRO B 1 67 ? 11.984 17.5 4.371 1 90.19 67 PRO B CA 1
ATOM 1922 C C . PRO B 1 67 ? 11.844 17.656 5.887 1 90.19 67 PRO B C 1
ATOM 1924 O O . PRO B 1 67 ? 10.852 18.219 6.363 1 90.19 67 PRO B O 1
ATOM 1927 N N . ASP B 1 68 ? 12.789 17.094 6.551 1 88.69 68 ASP B N 1
ATOM 1928 C CA . ASP B 1 68 ? 12.805 17.219 8 1 88.69 68 ASP B CA 1
ATOM 1929 C C . ASP B 1 68 ? 13.516 18.516 8.422 1 88.69 68 ASP B C 1
ATOM 1931 O O . ASP B 1 68 ? 14.625 18.469 8.961 1 88.69 68 ASP B O 1
ATOM 1935 N N . VAL B 1 69 ? 12.891 19.609 8.172 1 86.31 69 VAL B N 1
ATOM 1936 C CA . VAL B 1 69 ? 13.438 20.922 8.555 1 86.31 69 VAL B CA 1
ATOM 1937 C C . VAL B 1 69 ? 12.461 21.641 9.477 1 86.31 69 VAL B C 1
ATOM 1939 O O . VAL B 1 69 ? 11.25 21.391 9.43 1 86.31 69 VAL B O 1
ATOM 1942 N N . ALA B 1 70 ? 13.227 22.516 10.18 1 83.81 70 ALA B N 1
ATOM 1943 C CA . ALA B 1 70 ? 12.398 23.328 11.055 1 83.81 70 ALA B CA 1
ATOM 1944 C C . ALA B 1 70 ? 11.719 24.453 10.273 1 83.81 70 ALA B C 1
ATOM 1946 O O . ALA B 1 70 ? 12.227 24.891 9.242 1 83.81 70 ALA B O 1
ATOM 1947 N N . GLY B 1 71 ? 10.555 24.844 10.609 1 87.62 71 GLY B N 1
ATOM 1948 C CA . GLY B 1 71 ? 9.844 25.922 9.922 1 87.62 71 GLY B CA 1
ATOM 1949 C C . GLY B 1 71 ? 9.008 25.422 8.758 1 87.62 71 GLY B C 1
ATOM 1950 O O . GLY B 1 71 ? 8.703 24.234 8.664 1 87.62 71 GLY B O 1
ATOM 1951 N N . PRO B 1 72 ? 8.711 26.406 7.957 1 92.06 72 PRO B N 1
ATOM 1952 C CA . PRO B 1 72 ? 7.855 26.031 6.832 1 92.06 72 PRO B CA 1
ATOM 1953 C C . PRO B 1 72 ? 8.555 25.109 5.836 1 92.06 72 PRO B C 1
ATOM 1955 O O . PRO B 1 72 ? 9.711 25.359 5.473 1 92.06 72 PRO B O 1
ATOM 1958 N N . LYS B 1 73 ? 7.891 24.094 5.441 1 92.5 73 LYS B N 1
ATOM 1959 C CA . LYS B 1 73 ? 8.453 23.141 4.488 1 92.5 73 LYS B CA 1
ATOM 1960 C C . LYS B 1 73 ? 7.391 22.656 3.506 1 92.5 73 LYS B C 1
ATOM 1962 O O . LYS B 1 73 ? 6.227 22.484 3.877 1 92.5 73 LYS B O 1
ATOM 1967 N N . LEU B 1 74 ? 7.828 22.453 2.338 1 94.75 74 LEU B N 1
ATOM 1968 C CA . LEU B 1 74 ? 6.949 21.938 1.295 1 94.75 74 LEU B CA 1
ATOM 1969 C C . LEU B 1 74 ? 6.711 20.453 1.477 1 94.75 74 LEU B C 1
ATOM 1971 O O . LEU B 1 74 ? 7.645 19.703 1.761 1 94.75 74 LEU B O 1
ATOM 1975 N N . SER B 1 75 ? 5.461 20.078 1.361 1 94.69 75 SER B N 1
ATOM 1976 C CA . SER B 1 75 ? 5.066 18.672 1.452 1 94.69 75 SER B CA 1
ATOM 1977 C C . SER B 1 75 ? 4.238 18.25 0.24 1 94.69 75 SER B C 1
ATOM 1979 O O . SER B 1 75 ? 3.334 18.984 -0.181 1 94.69 75 SER B O 1
ATOM 1981 N N . ASN B 1 76 ? 4.617 17.219 -0.375 1 95.94 76 ASN B N 1
ATOM 1982 C CA . ASN B 1 76 ? 3.777 16.516 -1.343 1 95.94 76 ASN B CA 1
ATOM 1983 C C . ASN B 1 76 ? 3.029 15.352 -0.699 1 95.94 76 ASN B C 1
ATOM 1985 O O . ASN B 1 76 ? 3.604 14.602 0.087 1 95.94 76 ASN B O 1
ATOM 1989 N N . PHE B 1 77 ? 1.703 15.289 -0.993 1 97.19 77 PHE B N 1
ATOM 1990 C CA . PHE B 1 77 ? 0.989 14.203 -0.323 1 97.19 77 PHE B CA 1
ATOM 1991 C C . PHE B 1 77 ? -0.11 13.648 -1.219 1 97.19 77 PHE B C 1
ATOM 1993 O O . PHE B 1 77 ? -0.536 14.305 -2.172 1 97.19 77 PHE B O 1
ATOM 2000 N N . ASN B 1 78 ? -0.467 12.469 -1.031 1 97.44 78 ASN B N 1
ATOM 2001 C CA . ASN B 1 78 ? -1.607 11.75 -1.589 1 97.44 78 ASN B CA 1
ATOM 2002 C C . ASN B 1 78 ? -2.426 11.07 -0.497 1 97.44 78 ASN B C 1
ATOM 2004 O O . ASN B 1 78 ? -1.868 10.43 0.399 1 97.44 78 ASN B O 1
ATOM 2008 N N . LYS B 1 79 ? -3.752 11.297 -0.569 1 97.94 79 LYS B N 1
ATOM 2009 C CA . LYS B 1 79 ? -4.609 10.648 0.42 1 97.94 79 LYS B CA 1
ATOM 2010 C C . LYS B 1 79 ? -5.961 10.273 -0.185 1 97.94 79 LYS B C 1
ATOM 2012 O O . LYS B 1 79 ? -6.465 10.969 -1.065 1 97.94 79 LYS B O 1
ATOM 2017 N N . PHE B 1 80 ? -6.531 9.242 0.333 1 98.5 80 PHE B N 1
ATOM 2018 C CA . PHE B 1 80 ? -7.879 8.852 -0.076 1 98.5 80 PHE B CA 1
ATOM 2019 C C . PHE B 1 80 ? -8.57 8.047 1.024 1 98.5 80 PHE B C 1
ATOM 2021 O O . PHE B 1 80 ? -7.902 7.465 1.881 1 98.5 80 PHE B O 1
ATOM 2028 N N . ASP B 1 81 ? -9.891 8.07 0.973 1 98.44 81 ASP B N 1
ATOM 2029 C CA . ASP B 1 81 ? -10.68 7.262 1.897 1 98.44 81 ASP B CA 1
ATOM 2030 C C . ASP B 1 81 ? -10.633 5.785 1.521 1 98.44 81 ASP B C 1
ATOM 2032 O O . ASP B 1 81 ? -10.859 5.426 0.365 1 98.44 81 ASP B O 1
ATOM 2036 N N . VAL B 1 82 ? -10.328 4.996 2.459 1 98.69 82 VAL B N 1
ATOM 2037 C CA . VAL B 1 82 ? -10.281 3.555 2.232 1 98.69 82 VAL B CA 1
ATOM 2038 C C . VAL B 1 82 ? -11.672 2.957 2.443 1 98.69 82 VAL B C 1
ATOM 2040 O O . VAL B 1 82 ? -12.242 3.068 3.529 1 98.69 82 VAL B O 1
ATOM 2043 N N . PRO B 1 83 ? -12.203 2.326 1.387 1 98.38 83 PRO B N 1
ATOM 2044 C CA . PRO B 1 83 ? -13.5 1.672 1.586 1 98.38 83 PRO B CA 1
ATOM 2045 C C . PRO B 1 83 ? -13.453 0.595 2.668 1 98.38 83 PRO B C 1
ATOM 2047 O O . PRO B 1 83 ? -12.469 -0.144 2.768 1 98.38 83 PRO B O 1
ATOM 2050 N N . ALA B 1 84 ? -14.531 0.508 3.441 1 97.25 84 ALA B N 1
ATOM 2051 C CA . ALA B 1 84 ? -14.609 -0.419 4.566 1 97.25 84 ALA B CA 1
ATOM 2052 C C . ALA B 1 84 ? -14.391 -1.858 4.109 1 97.25 84 ALA B C 1
ATOM 2054 O O . ALA B 1 84 ? -13.789 -2.66 4.828 1 97.25 84 ALA B O 1
ATOM 2055 N N . GLU B 1 85 ? -14.836 -2.184 2.92 1 97.19 85 GLU B N 1
ATOM 2056 C CA . GLU B 1 85 ? -14.844 -3.562 2.439 1 97.19 85 GLU B CA 1
ATOM 2057 C C . GLU B 1 85 ? -13.422 -4.07 2.203 1 97.19 85 GLU B C 1
ATOM 2059 O O . GLU B 1 85 ? -13.195 -5.281 2.158 1 97.19 85 GLU B O 1
ATOM 2064 N N . ILE B 1 86 ? -12.461 -3.141 2.018 1 98.19 86 ILE B N 1
ATOM 2065 C CA . ILE B 1 86 ? -11.117 -3.615 1.704 1 98.19 86 ILE B CA 1
ATOM 2066 C C . ILE B 1 86 ? -10.164 -3.244 2.834 1 98.19 86 ILE B C 1
ATOM 2068 O O . ILE B 1 86 ? -8.969 -3.539 2.768 1 98.19 86 ILE B O 1
ATOM 2072 N N . LEU B 1 87 ? -10.625 -2.633 3.855 1 98.5 87 LEU B N 1
ATOM 2073 C CA . LEU B 1 87 ? -9.781 -2.066 4.902 1 98.5 87 LEU B CA 1
ATOM 2074 C C . LEU B 1 87 ? -8.883 -3.135 5.516 1 98.5 87 LEU B C 1
ATOM 2076 O O . LEU B 1 87 ? -7.66 -2.969 5.566 1 98.5 87 LEU B O 1
ATOM 2080 N N . ASP B 1 88 ? -9.422 -4.242 5.984 1 98.06 88 ASP B N 1
ATOM 2081 C CA . ASP B 1 88 ? -8.656 -5.281 6.664 1 98.06 88 ASP B CA 1
ATOM 2082 C C . ASP B 1 88 ? -7.621 -5.902 5.723 1 98.06 88 ASP B C 1
ATOM 2084 O O . ASP B 1 88 ? -6.473 -6.121 6.113 1 98.06 88 ASP B O 1
ATOM 2088 N N . ALA B 1 89 ? -8.039 -6.172 4.508 1 98.25 89 ALA B N 1
ATOM 2089 C CA . ALA B 1 89 ? -7.141 -6.785 3.533 1 98.25 89 ALA B CA 1
ATOM 2090 C C . ALA B 1 89 ? -5.992 -5.844 3.178 1 98.25 89 ALA B C 1
ATOM 2092 O O . ALA B 1 89 ? -4.844 -6.273 3.045 1 98.25 89 ALA B O 1
ATOM 2093 N N . LEU B 1 90 ? -6.324 -4.594 2.992 1 98.69 90 LEU B N 1
ATOM 2094 C CA . LEU B 1 90 ? -5.301 -3.607 2.67 1 98.69 90 LEU B CA 1
ATOM 2095 C C . LEU B 1 90 ? -4.316 -3.445 3.824 1 98.69 90 LEU B C 1
ATOM 2097 O O . LEU B 1 90 ? -3.104 -3.426 3.615 1 98.69 90 LEU B O 1
ATOM 2101 N N . LYS B 1 91 ? -4.824 -3.35 5.023 1 98.56 91 LYS B N 1
ATOM 2102 C CA . LYS B 1 91 ? -3.967 -3.279 6.203 1 98.56 91 LYS B CA 1
ATOM 2103 C C . LYS B 1 91 ? -3.004 -4.461 6.254 1 98.56 91 LYS B C 1
ATOM 2105 O O . LYS B 1 91 ? -1.804 -4.285 6.473 1 98.56 91 LYS B O 1
ATOM 2110 N N . LEU B 1 92 ? -3.535 -5.602 6.051 1 98.31 92 LEU B N 1
ATOM 2111 C CA . LEU B 1 92 ? -2.725 -6.812 6.094 1 98.31 92 LEU B CA 1
ATOM 2112 C C . LEU B 1 92 ? -1.638 -6.781 5.027 1 98.31 92 LEU B C 1
ATOM 2114 O O . LEU B 1 92 ? -0.486 -7.129 5.293 1 98.31 92 LEU B O 1
ATOM 2118 N N . SER B 1 93 ? -1.979 -6.332 3.832 1 98.56 93 SER B N 1
ATOM 2119 C CA . SER B 1 93 ? -1.02 -6.281 2.734 1 98.56 93 SER B CA 1
ATOM 2120 C C . SER B 1 93 ? 0.108 -5.301 3.029 1 98.56 93 SER B C 1
ATOM 2122 O O . SER B 1 93 ? 1.28 -5.605 2.803 1 98.56 93 SER B O 1
ATOM 2124 N N . LEU B 1 94 ? -0.252 -4.176 3.553 1 98.69 94 LEU B N 1
ATOM 2125 C CA . LEU B 1 94 ? 0.75 -3.156 3.846 1 98.69 94 LEU B CA 1
ATOM 2126 C C . LEU B 1 94 ? 1.629 -3.578 5.02 1 98.69 94 LEU B C 1
ATOM 2128 O O . LEU B 1 94 ? 2.85 -3.414 4.977 1 98.69 94 LEU B O 1
ATOM 2132 N N . GLU B 1 95 ? 1.018 -4.113 6.051 1 98.38 95 GLU B N 1
ATOM 2133 C CA . GLU B 1 95 ? 1.782 -4.609 7.191 1 98.38 95 GLU B CA 1
ATOM 2134 C C . GLU B 1 95 ? 2.744 -5.719 6.77 1 98.38 95 GLU B C 1
ATOM 2136 O O . GLU B 1 95 ? 3.896 -5.742 7.207 1 98.38 95 GLU B O 1
ATOM 2141 N N . SER B 1 96 ? 2.283 -6.621 5.949 1 98 96 SER B N 1
ATOM 2142 C CA . SER B 1 96 ? 3.09 -7.762 5.523 1 98 96 SER B CA 1
ATOM 2143 C C . SER B 1 96 ? 4.219 -7.32 4.594 1 98 96 SER B C 1
ATOM 2145 O O . SER B 1 96 ? 5.297 -7.918 4.598 1 98 96 SER B O 1
ATOM 2147 N N . SER B 1 97 ? 3.986 -6.285 3.818 1 98 97 SER B N 1
ATOM 2148 C CA . SER B 1 97 ? 4.957 -5.879 2.807 1 98 97 SER B CA 1
ATOM 2149 C C . SER B 1 97 ? 6 -4.934 3.393 1 98 97 SER B C 1
ATOM 2151 O O . SER B 1 97 ? 7.18 -5.008 3.035 1 98 97 SER B O 1
ATOM 2153 N N . MET B 1 98 ? 5.609 -4.051 4.301 1 97.81 98 MET B N 1
ATOM 2154 C CA . MET B 1 98 ? 6.508 -2.984 4.734 1 97.81 98 MET B CA 1
ATOM 2155 C C . MET B 1 98 ? 6.793 -3.09 6.23 1 97.81 98 MET B C 1
ATOM 2157 O O . MET B 1 98 ? 7.797 -2.564 6.711 1 97.81 98 MET B O 1
ATOM 2161 N N . GLY B 1 99 ? 5.836 -3.754 6.934 1 97.88 99 GLY B N 1
ATOM 2162 C CA . GLY B 1 99 ? 5.914 -3.719 8.383 1 97.88 99 GLY B CA 1
ATOM 2163 C C . GLY B 1 99 ? 5.316 -2.461 8.984 1 97.88 99 GLY B C 1
ATOM 2164 O O . GLY B 1 99 ? 4.969 -1.526 8.258 1 97.88 99 GLY B O 1
ATOM 2165 N N . VAL B 1 100 ? 5.148 -2.469 10.289 1 97.88 100 VAL B N 1
ATOM 2166 C CA . VAL B 1 100 ? 4.617 -1.327 11.023 1 97.88 100 VAL B CA 1
ATOM 2167 C C . VAL B 1 100 ? 5.746 -0.629 11.781 1 97.88 100 VAL B C 1
ATOM 2169 O O . VAL B 1 100 ? 6.504 -1.272 12.508 1 97.88 100 VAL B O 1
ATOM 2172 N N . LYS B 1 101 ? 5.938 0.63 11.555 1 97 101 LYS B N 1
ATOM 2173 C CA . LYS B 1 101 ? 6.965 1.433 12.211 1 97 101 LYS B CA 1
ATOM 2174 C C . LYS B 1 101 ? 6.535 1.824 13.625 1 97 101 LYS B C 1
ATOM 2176 O O . LYS B 1 101 ? 7.355 1.842 14.547 1 97 101 LYS B O 1
ATOM 2181 N N . GLY B 1 102 ? 5.246 2.184 13.742 1 97.38 102 GLY B N 1
ATOM 2182 C CA . GLY B 1 102 ? 4.672 2.625 15 1 97.38 102 GLY B CA 1
ATOM 2183 C C . GLY B 1 102 ? 3.305 3.262 14.844 1 97.38 102 GLY B C 1
ATOM 2184 O O . GLY B 1 102 ? 2.719 3.223 13.758 1 97.38 102 GLY B O 1
ATOM 2185 N N . GLU B 1 103 ? 2.766 3.756 15.961 1 98.12 103 GLU B N 1
ATOM 2186 C CA . GLU B 1 103 ? 1.427 4.336 15.93 1 98.12 103 GLU B CA 1
ATOM 2187 C C . GLU B 1 103 ? 1.376 5.652 16.703 1 98.12 103 GLU B C 1
ATOM 2189 O O . GLU B 1 103 ? 2.154 5.855 17.641 1 98.12 103 GLU B O 1
ATOM 2194 N N . VAL B 1 104 ? 0.531 6.551 16.359 1 98.31 104 VAL B N 1
ATOM 2195 C CA . VAL B 1 104 ? 0.289 7.828 17.016 1 98.31 104 VAL B CA 1
ATOM 2196 C C . VAL B 1 104 ? -1.206 8 17.281 1 98.31 104 VAL B C 1
ATOM 2198 O O . VAL B 1 104 ? -2.021 7.82 16.375 1 98.31 104 VAL B O 1
ATOM 2201 N N . ARG B 1 105 ? -1.571 8.227 18.484 1 98.56 105 ARG B N 1
ATOM 2202 C CA . ARG B 1 105 ? -2.934 8.594 18.859 1 98.56 105 ARG B CA 1
ATOM 2203 C C . ARG B 1 105 ? -3.002 10.047 19.297 1 98.56 105 ARG B C 1
ATOM 2205 O O . ARG B 1 105 ? -2.123 10.523 20.031 1 98.56 105 ARG B O 1
ATOM 2212 N N . LYS B 1 106 ? -4.023 10.68 18.81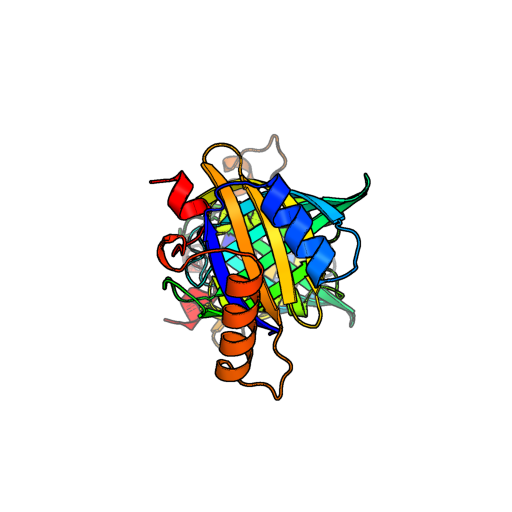2 1 98.69 106 LYS B N 1
ATOM 2213 C CA . LYS B 1 106 ? -4.148 12.086 19.188 1 98.69 106 LYS B CA 1
ATOM 2214 C C . LYS B 1 106 ? -5.586 12.57 19.031 1 98.69 106 LYS B C 1
ATOM 2216 O O . LYS B 1 106 ? -6.387 11.938 18.344 1 98.69 106 LYS B O 1
ATOM 2221 N N . THR B 1 107 ? -5.859 13.617 19.75 1 98.69 107 THR B N 1
ATOM 2222 C CA . THR B 1 107 ? -7.047 14.43 19.5 1 98.69 107 THR B CA 1
ATOM 2223 C C . THR B 1 107 ? -6.68 15.734 18.812 1 98.69 107 THR B C 1
ATOM 2225 O O . THR B 1 107 ? -5.82 16.484 19.297 1 98.69 107 THR B O 1
ATOM 2228 N N . ARG B 1 108 ? -7.254 15.984 17.672 1 98.81 108 ARG B N 1
ATOM 2229 C CA . ARG B 1 108 ? -6.969 17.188 16.891 1 98.81 108 ARG B CA 1
ATOM 2230 C C . ARG B 1 108 ? -8.156 18.141 16.906 1 98.81 108 ARG B C 1
ATOM 2232 O O . ARG B 1 108 ? -9.281 17.75 16.594 1 98.81 108 ARG B O 1
ATOM 2239 N N . THR B 1 109 ? -7.898 19.312 17.297 1 98.75 109 THR B N 1
ATOM 2240 C CA . THR B 1 109 ? -8.805 20.422 17.031 1 98.75 109 THR B CA 1
ATOM 2241 C C . THR B 1 109 ? -8.469 21.094 15.703 1 98.75 109 THR B C 1
ATOM 2243 O O . THR B 1 109 ? -7.363 21.625 15.539 1 98.75 109 THR B O 1
ATOM 2246 N N . LEU B 1 110 ? -9.398 21.047 14.773 1 98.75 110 LEU B N 1
ATOM 2247 C CA . LEU B 1 110 ? -9.195 21.609 13.438 1 98.75 110 LEU B CA 1
ATOM 2248 C C . LEU B 1 110 ? -9.953 22.922 13.266 1 98.75 110 LEU B C 1
ATOM 2250 O O . LEU B 1 110 ? -11.156 22.969 13.516 1 98.75 110 LEU B O 1
ATOM 2254 N N . VAL B 1 111 ? -9.234 23.953 12.891 1 98.56 111 VAL B N 1
ATOM 2255 C CA . VAL B 1 111 ? -9.836 25.219 12.516 1 98.56 111 VAL B CA 1
ATOM 2256 C C . VAL B 1 111 ? -9.422 25.594 11.094 1 98.56 111 VAL B C 1
ATOM 2258 O O . VAL B 1 111 ? -8.227 25.656 10.781 1 98.56 111 VAL B O 1
ATOM 2261 N N . LEU B 1 112 ? -10.391 25.828 10.242 1 98.12 112 LEU B N 1
ATOM 2262 C CA . LEU B 1 112 ? -10.102 26.219 8.867 1 98.12 112 LEU B CA 1
ATOM 2263 C C . LEU B 1 112 ? -10 27.734 8.742 1 98.12 112 LEU B C 1
ATOM 2265 O O . LEU B 1 112 ? -10.844 28.469 9.281 1 98.12 112 LEU B O 1
ATOM 2269 N N . HIS B 1 113 ? -8.977 28.188 8.109 1 97.81 113 HIS B N 1
ATOM 2270 C CA . HIS B 1 113 ? -8.758 29.609 7.875 1 97.81 113 HIS B CA 1
ATOM 2271 C C . HIS B 1 113 ? -8.203 29.859 6.477 1 97.81 113 HIS B C 1
ATOM 2273 O O . HIS B 1 113 ? -7.004 29.703 6.238 1 97.81 113 HIS B O 1
ATOM 2279 N N . GLY B 1 114 ? -9.055 30.359 5.543 1 95.56 114 GLY B N 1
ATOM 2280 C CA . GLY B 1 114 ? -8.602 30.5 4.168 1 95.56 114 GLY B CA 1
ATOM 2281 C C . GLY B 1 114 ? -8.102 29.188 3.572 1 95.56 114 GLY B C 1
ATOM 2282 O O . GLY B 1 114 ? -8.805 28.172 3.6 1 95.56 114 GLY B O 1
ATOM 2283 N N . GLN B 1 115 ? -6.875 29.219 3.059 1 97 115 GLN B N 1
ATOM 2284 C CA . GLN B 1 115 ? -6.277 28.031 2.469 1 97 115 GLN B CA 1
ATOM 2285 C C . GLN B 1 115 ? -5.492 27.234 3.51 1 97 115 GLN B C 1
ATOM 2287 O O . GLN B 1 115 ? -4.781 26.297 3.168 1 97 115 GLN B O 1
ATOM 2292 N N . THR B 1 116 ? -5.652 27.609 4.758 1 98.19 116 THR B N 1
ATOM 2293 C CA . THR B 1 116 ? -4.828 27 5.801 1 98.19 116 THR B CA 1
ATOM 2294 C C . THR B 1 116 ? -5.672 26.125 6.711 1 98.19 116 THR B C 1
ATOM 2296 O O . THR B 1 116 ? -6.762 26.516 7.133 1 98.19 116 THR B O 1
ATOM 2299 N N . ARG B 1 117 ? -5.199 24.938 6.938 1 98.38 117 ARG B N 1
ATOM 2300 C CA . ARG B 1 117 ? -5.691 24.078 8.008 1 98.38 117 ARG B CA 1
ATOM 2301 C C . ARG B 1 117 ? -4.871 24.266 9.281 1 98.38 117 ARG B C 1
ATOM 2303 O O . ARG B 1 117 ? -3.668 24 9.297 1 98.38 117 ARG B O 1
ATOM 2310 N N . ILE B 1 118 ? -5.504 24.75 10.289 1 98.5 118 ILE B N 1
ATOM 2311 C CA . ILE B 1 118 ? -4.859 24.906 11.586 1 98.5 118 ILE B CA 1
ATOM 2312 C C . ILE B 1 118 ? -5.176 23.703 12.469 1 98.5 118 ILE B C 1
ATOM 2314 O O . ILE B 1 118 ? -6.324 23.484 12.859 1 98.5 118 ILE B O 1
ATOM 2318 N N . HIS B 1 119 ? -4.199 22.953 12.742 1 98.62 119 HIS B N 1
ATOM 2319 C CA . HIS B 1 119 ? -4.316 21.781 13.609 1 98.62 119 HIS B CA 1
ATOM 2320 C C . HIS B 1 119 ? -3.766 22.078 15 1 98.62 119 HIS B C 1
ATOM 2322 O O . HIS B 1 119 ? -2.613 22.484 15.148 1 98.62 119 HIS B O 1
ATOM 2328 N N . ILE B 1 120 ? -4.508 21.859 15.992 1 98.62 120 ILE B N 1
ATOM 2329 C CA . ILE B 1 120 ? -4.066 21.922 17.391 1 98.62 120 ILE B CA 1
ATOM 2330 C C . ILE B 1 120 ? -4.246 20.547 18.031 1 98.62 120 ILE B C 1
ATOM 2332 O O . ILE B 1 120 ? -5.371 20.141 18.344 1 98.62 120 ILE B O 1
ATOM 2336 N N . ASP B 1 121 ? -3.137 19.922 18.312 1 98.5 121 ASP B N 1
ATOM 2337 C CA . ASP B 1 121 ? -3.131 18.484 18.609 1 98.5 121 ASP B CA 1
ATOM 2338 C C . ASP B 1 121 ? -2.764 18.219 20.062 1 98.5 121 ASP B C 1
ATOM 2340 O O . ASP B 1 121 ? -1.853 18.844 20.594 1 98.5 121 ASP B O 1
ATOM 2344 N N . ARG B 1 122 ? -3.465 17.391 20.75 1 98.38 122 ARG B N 1
ATOM 2345 C CA . ARG B 1 122 ? -3.027 16.672 21.938 1 98.38 122 ARG B CA 1
ATOM 2346 C C . ARG B 1 122 ? -2.598 15.25 21.609 1 98.38 122 ARG B C 1
ATOM 2348 O O . ARG B 1 122 ? -3.434 14.406 21.266 1 98.38 122 ARG B O 1
ATOM 2355 N N . VAL B 1 123 ? -1.318 14.992 21.703 1 98.19 123 VAL B N 1
ATOM 2356 C CA . VAL B 1 123 ? -0.768 13.711 21.281 1 98.19 123 VAL B CA 1
ATOM 2357 C C . VAL B 1 123 ? -0.502 12.828 22.5 1 98.19 123 VAL B C 1
ATOM 2359 O O . VAL B 1 123 ? 0.181 13.242 23.438 1 98.19 123 VAL B O 1
ATOM 2362 N N . ALA B 1 124 ? -1.058 11.648 22.453 1 97.81 124 ALA B N 1
ATOM 2363 C CA . ALA B 1 124 ? -0.893 10.711 23.562 1 97.81 124 ALA B CA 1
ATOM 2364 C C . ALA B 1 124 ? 0.582 10.406 23.812 1 97.81 124 ALA B C 1
ATOM 2366 O O . ALA B 1 124 ? 1.293 9.977 22.891 1 97.81 124 ALA B O 1
ATOM 2367 N N . GLY B 1 125 ? 0.999 10.672 25.047 1 95.94 125 GLY B N 1
ATOM 2368 C CA . GLY B 1 125 ? 2.352 10.328 25.453 1 95.94 125 GLY B CA 1
ATOM 2369 C C . GLY B 1 125 ? 3.381 11.359 25.016 1 95.94 125 GLY B C 1
ATOM 2370 O O . GLY B 1 125 ? 4.586 11.141 25.172 1 95.94 125 GLY B O 1
ATOM 2371 N N . LEU B 1 126 ? 3.064 12.516 24.469 1 95.56 126 LEU B N 1
ATOM 2372 C CA . LEU B 1 126 ? 4.02 13.508 23.984 1 95.56 126 LEU B CA 1
ATOM 2373 C C . LEU B 1 126 ? 3.68 14.898 24.5 1 95.56 126 LEU B C 1
ATOM 2375 O O . LEU B 1 126 ? 4.469 15.5 25.234 1 95.56 126 LEU B O 1
ATOM 2379 N N . GLY B 1 127 ? 2.406 15.398 24.125 1 96.38 127 GLY B N 1
ATOM 2380 C CA . GLY B 1 127 ? 2.025 16.734 24.578 1 96.38 127 GLY B CA 1
ATOM 2381 C C . GLY B 1 127 ? 1.179 17.484 23.562 1 96.38 127 GLY B C 1
ATOM 2382 O O . GLY B 1 127 ? 0.417 16.875 22.812 1 96.38 127 GLY B O 1
ATOM 2383 N N . ASP B 1 128 ? 1.228 18.781 23.656 1 97.56 128 ASP B N 1
ATOM 2384 C CA . ASP B 1 128 ? 0.379 19.625 22.828 1 97.56 128 ASP B CA 1
ATOM 2385 C C . ASP B 1 128 ? 1.19 20.297 21.719 1 97.56 128 ASP B C 1
ATOM 2387 O O . ASP B 1 128 ? 2.275 20.828 21.984 1 97.56 128 ASP B O 1
ATOM 2391 N N . PHE B 1 129 ? 0.626 20.297 20.562 1 98 129 PHE B N 1
ATOM 2392 C CA . PHE B 1 129 ? 1.334 20.812 19.391 1 98 129 PHE B CA 1
ATOM 2393 C C . PHE B 1 129 ? 0.384 21.562 18.469 1 98 129 PHE B C 1
ATOM 2395 O O . PHE B 1 129 ? -0.836 21.5 18.641 1 98 129 PHE B O 1
ATOM 2402 N N . MET B 1 130 ? 0.928 22.25 17.562 1 97.38 130 MET B N 1
ATOM 2403 C CA . MET B 1 130 ? 0.195 22.891 16.469 1 97.38 130 MET B CA 1
ATOM 2404 C C . MET B 1 130 ? 0.857 22.625 15.133 1 97.38 130 MET B C 1
ATOM 2406 O O . MET B 1 130 ? 2.084 22.609 15.023 1 97.38 130 MET B O 1
ATOM 2410 N N . GLU B 1 131 ? 0.053 22.375 14.141 1 97.62 131 GLU B N 1
ATOM 2411 C CA . GLU B 1 131 ? 0.51 22.344 12.75 1 97.62 131 GLU B CA 1
ATOM 2412 C C . GLU B 1 131 ? -0.291 23.297 11.875 1 97.62 131 GLU B C 1
ATOM 2414 O O . GLU B 1 131 ? -1.507 23.422 12.031 1 97.62 131 GLU B O 1
ATOM 2419 N N . LEU B 1 132 ? 0.375 24.031 11.047 1 97.69 132 LEU B N 1
ATOM 2420 C CA . LEU B 1 132 ? -0.252 24.781 9.969 1 97.69 132 LEU B CA 1
ATOM 2421 C C . LEU B 1 132 ? -0.018 24.094 8.625 1 97.69 132 LEU B C 1
ATOM 2423 O O . LEU B 1 132 ? 1.124 23.797 8.266 1 97.69 132 LEU B O 1
ATOM 2427 N N . GLU B 1 133 ? -1.04 23.812 7.918 1 97.94 133 GLU B N 1
ATOM 2428 C CA . GLU B 1 133 ? -0.954 23.297 6.559 1 97.94 133 GLU B CA 1
ATOM 2429 C C . GLU B 1 133 ? -1.549 24.281 5.555 1 97.94 133 GLU B C 1
ATOM 2431 O O . GLU B 1 133 ? -2.768 24.328 5.371 1 97.94 133 GLU B O 1
ATOM 2436 N N . VAL B 1 134 ? -0.715 25 4.887 1 98.25 134 VAL B N 1
ATOM 2437 C CA . VAL B 1 134 ? -1.151 25.938 3.855 1 98.25 134 VAL B CA 1
ATOM 2438 C C . VAL B 1 134 ? -1.267 25.219 2.516 1 98.25 134 VAL B C 1
ATOM 2440 O O . VAL B 1 134 ? -0.259 24.969 1.848 1 98.25 134 VAL B O 1
ATOM 2443 N N . CYS B 1 135 ? -2.482 24.953 2.109 1 97.44 135 CYS B N 1
ATOM 2444 C CA . CYS B 1 135 ? -2.703 24.25 0.849 1 97.44 135 CYS B CA 1
ATOM 2445 C C . CYS B 1 135 ? -2.418 25.172 -0.339 1 97.44 135 CYS B C 1
ATOM 2447 O O . CYS B 1 135 ? -2.908 26.297 -0.393 1 97.44 135 CYS B O 1
ATOM 2449 N N . LEU B 1 136 ? -1.609 24.641 -1.23 1 97.06 136 LEU B N 1
ATOM 2450 C CA . LEU B 1 136 ? -1.221 25.453 -2.381 1 97.06 136 LEU B CA 1
ATOM 2451 C C . LEU B 1 136 ? -2.049 25.078 -3.609 1 97.06 136 LEU B C 1
ATOM 2453 O O . LEU B 1 136 ? -2.172 23.906 -3.949 1 97.06 136 LEU B O 1
ATOM 2457 N N . ALA B 1 137 ? -2.613 26.047 -4.227 1 94.62 137 ALA B N 1
ATOM 2458 C CA . ALA B 1 137 ? -3.164 25.844 -5.562 1 94.62 137 ALA B CA 1
ATOM 2459 C C . ALA B 1 137 ? -2.055 25.578 -6.578 1 94.62 137 ALA B C 1
ATOM 2461 O O . ALA B 1 137 ? -0.889 25.891 -6.332 1 94.62 137 ALA B O 1
ATOM 2462 N N . PRO B 1 138 ? -2.471 25.062 -7.707 1 92.12 138 PRO B N 1
ATOM 2463 C CA . PRO B 1 138 ? -1.452 24.719 -8.695 1 92.12 138 PRO B CA 1
ATOM 2464 C C . PRO B 1 138 ? -0.581 25.906 -9.094 1 92.12 138 PRO B C 1
ATOM 2466 O O . PRO B 1 138 ? 0.624 25.75 -9.312 1 92.12 138 PRO B O 1
ATOM 2469 N N . GLU B 1 139 ? -1.11 27.047 -9.07 1 93.81 139 GLU B N 1
ATOM 2470 C CA . GLU B 1 139 ? -0.386 28.219 -9.562 1 93.81 139 GLU B CA 1
ATOM 2471 C C . GLU B 1 139 ? 0.396 28.906 -8.438 1 93.81 139 GLU B C 1
ATOM 2473 O O . GLU B 1 139 ? 1.235 29.766 -8.695 1 93.81 139 GLU B O 1
ATOM 2478 N N . GLU B 1 140 ? 0.175 28.516 -7.258 1 95.12 140 GLU B N 1
ATOM 2479 C CA . GLU B 1 140 ? 0.816 29.172 -6.121 1 95.12 140 GLU B CA 1
ATOM 2480 C C . GLU B 1 140 ? 2.189 28.562 -5.836 1 95.12 140 GLU B C 1
ATOM 2482 O O . GLU B 1 140 ? 2.379 27.359 -5.965 1 95.12 140 GLU B O 1
ATOM 2487 N N . THR B 1 141 ? 3.125 29.422 -5.387 1 95 141 THR B N 1
ATOM 2488 C CA . THR B 1 141 ? 4.496 29 -5.121 1 95 141 THR B CA 1
ATOM 2489 C C . THR B 1 141 ? 4.68 28.641 -3.648 1 95 141 THR B C 1
ATOM 2491 O O . THR B 1 141 ? 3.93 29.125 -2.793 1 95 141 THR B O 1
ATOM 2494 N N . PRO B 1 142 ? 5.684 27.875 -3.352 1 95.12 142 PRO B N 1
ATOM 2495 C CA . PRO B 1 142 ? 6 27.594 -1.951 1 95.12 142 PRO B CA 1
ATOM 2496 C C . PRO B 1 142 ? 6.285 28.844 -1.142 1 95.12 142 PRO B C 1
ATOM 2498 O O . PRO B 1 142 ? 5.949 28.922 0.044 1 95.12 142 PRO B O 1
ATOM 2501 N N . GLU B 1 143 ? 6.867 29.812 -1.765 1 96.25 143 GLU B N 1
ATOM 2502 C CA . GLU B 1 143 ? 7.184 31.062 -1.078 1 96.25 143 GLU B CA 1
ATOM 2503 C C . GLU B 1 143 ? 5.918 31.75 -0.567 1 96.25 143 GLU B C 1
ATOM 2505 O O . GLU B 1 143 ? 5.902 32.281 0.539 1 96.25 143 GLU B O 1
ATOM 2510 N N . HIS B 1 144 ? 4.926 31.734 -1.396 1 96.31 144 HIS B N 1
ATOM 2511 C CA . HIS B 1 144 ? 3.639 32.281 -0.976 1 96.31 144 HIS B CA 1
ATOM 2512 C C . HIS B 1 144 ? 3.111 31.547 0.259 1 96.31 144 HIS B C 1
ATOM 2514 O O . HIS B 1 144 ? 2.707 32.188 1.233 1 96.31 144 HIS B O 1
ATOM 2520 N N . GLY B 1 145 ? 3.113 30.266 0.235 1 96.94 145 GLY B N 1
ATOM 2521 C CA . GLY B 1 145 ? 2.664 29.469 1.366 1 96.94 145 GLY B CA 1
ATOM 2522 C C . GLY B 1 145 ? 3.459 29.734 2.631 1 96.94 145 GLY B C 1
ATOM 2523 O O . GLY B 1 145 ? 2.9 29.734 3.73 1 96.94 145 GLY B O 1
ATOM 2524 N N . GLU B 1 146 ? 4.73 29.906 2.434 1 96.62 146 GLU B N 1
ATOM 2525 C CA . GLU B 1 146 ? 5.598 30.203 3.572 1 96.62 146 GLU B CA 1
ATOM 2526 C C . GLU B 1 146 ? 5.219 31.516 4.238 1 96.62 146 GLU B C 1
ATOM 2528 O O . GLU B 1 146 ? 5.203 31.609 5.465 1 96.62 146 GLU B O 1
ATOM 2533 N N . GLN B 1 147 ? 4.945 32.469 3.488 1 96.62 147 GLN B N 1
ATOM 2534 C CA . GLN B 1 147 ? 4.535 33.75 4.016 1 96.62 147 GLN B CA 1
ATOM 2535 C C . GLN B 1 147 ? 3.24 33.656 4.816 1 96.62 147 GLN B C 1
ATOM 2537 O O . GLN B 1 147 ? 3.125 34.188 5.906 1 96.62 147 GLN B O 1
ATOM 2542 N N . VAL B 1 148 ? 2.324 32.938 4.215 1 96.94 148 VAL B N 1
ATOM 2543 C CA . VAL B 1 148 ? 1.05 32.75 4.891 1 96.94 148 VAL B CA 1
ATOM 2544 C C . VAL B 1 148 ? 1.283 32.031 6.219 1 96.94 148 VAL B C 1
ATOM 2546 O O . VAL B 1 148 ? 0.74 32.406 7.254 1 96.94 148 VAL B O 1
ATOM 2549 N N . ALA B 1 149 ? 2.113 31.016 6.211 1 96.75 149 ALA B N 1
ATOM 2550 C CA . ALA B 1 149 ? 2.406 30.219 7.402 1 96.75 149 ALA B CA 1
ATOM 2551 C C . ALA B 1 149 ? 3.045 31.078 8.492 1 96.75 149 ALA B C 1
ATOM 2553 O O . ALA B 1 149 ? 2.652 31.016 9.656 1 96.75 149 ALA B O 1
ATOM 2554 N N . HIS B 1 150 ? 3.979 31.875 8.141 1 95.94 150 HIS B N 1
ATOM 2555 C CA . HIS B 1 150 ? 4.664 32.719 9.109 1 95.94 150 HIS B CA 1
ATOM 2556 C C . HIS B 1 150 ? 3.707 33.75 9.734 1 95.94 150 HIS B C 1
ATOM 2558 O O . HIS B 1 150 ? 3.723 33.938 10.945 1 95.94 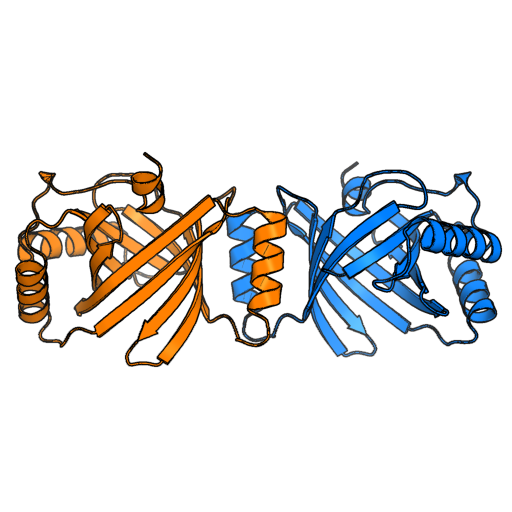150 HIS B O 1
ATOM 2564 N N . ARG B 1 151 ? 2.992 34.312 8.93 1 96 151 ARG B N 1
ATOM 2565 C CA . ARG B 1 151 ? 2.031 35.312 9.414 1 96 151 ARG B CA 1
ATOM 2566 C C . ARG B 1 151 ? 1.06 34.688 10.414 1 96 151 ARG B C 1
ATOM 2568 O O . ARG B 1 151 ? 0.829 35.219 11.492 1 96 151 ARG B O 1
ATOM 2575 N N . LEU B 1 152 ? 0.527 33.562 10.031 1 96.56 152 LEU B N 1
ATOM 2576 C CA . LEU B 1 152 ? -0.454 32.906 10.883 1 96.56 152 LEU B CA 1
ATOM 2577 C C . LEU B 1 152 ? 0.185 32.438 12.18 1 96.56 152 LEU B C 1
ATOM 2579 O O . LEU B 1 152 ? -0.435 32.5 13.242 1 96.56 152 LEU B O 1
ATOM 2583 N N . ARG B 1 153 ? 1.355 31.891 12.055 1 95.88 153 ARG B N 1
ATOM 2584 C CA . ARG B 1 153 ? 2.082 31.469 13.25 1 95.88 153 ARG B CA 1
ATOM 2585 C C . ARG B 1 153 ? 2.209 32.625 14.242 1 95.88 153 ARG B C 1
ATOM 2587 O O . ARG B 1 153 ? 1.953 32.438 15.438 1 95.88 153 ARG B O 1
ATOM 2594 N N . GLU B 1 154 ? 2.551 33.781 13.742 1 95.06 154 GLU B N 1
ATOM 2595 C CA . GLU B 1 154 ? 2.699 34.969 14.578 1 95.06 154 GLU B CA 1
ATOM 2596 C C . GLU B 1 154 ? 1.363 35.375 15.188 1 95.06 154 GLU B C 1
ATOM 2598 O O . GLU B 1 154 ? 1.289 35.719 16.375 1 95.06 154 GLU B O 1
ATOM 2603 N N . GLU B 1 155 ? 0.4 35.344 14.414 1 95.81 155 GLU B N 1
ATOM 2604 C CA . GLU B 1 155 ? -0.933 35.719 14.875 1 95.81 155 GLU B CA 1
ATOM 2605 C C . GLU B 1 155 ? -1.423 34.781 15.977 1 95.81 155 GLU B C 1
ATOM 2607 O O . GLU B 1 155 ? -2.16 35.219 16.875 1 95.81 155 GLU B O 1
ATOM 2612 N N . LEU B 1 156 ? -0.976 33.625 15.961 1 96 156 LEU B N 1
ATOM 2613 C CA . LEU B 1 156 ? -1.399 32.625 16.938 1 96 156 LEU B CA 1
ATOM 2614 C C . LEU B 1 156 ? -0.548 32.688 18.203 1 96 156 LEU B C 1
ATOM 2616 O O . LEU B 1 156 ? -0.831 32 19.188 1 96 156 LEU B O 1
ATOM 2620 N N . GLY B 1 157 ? 0.517 33.438 18.141 1 92.88 1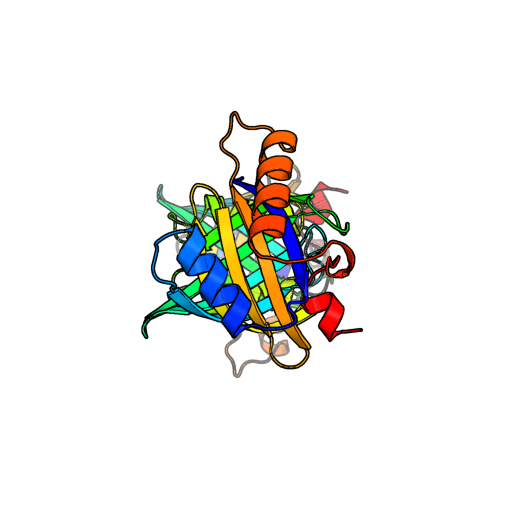57 GLY B N 1
ATOM 2621 C CA . GLY B 1 157 ? 1.363 33.656 19.312 1 92.88 157 GLY B CA 1
ATOM 2622 C C . GLY B 1 157 ? 2.383 32.531 19.5 1 92.88 157 GLY B C 1
ATOM 2623 O O . GLY B 1 157 ? 2.805 32.281 20.625 1 92.88 157 GLY B O 1
ATOM 2624 N N . VAL B 1 158 ? 2.633 31.859 18.453 1 93.31 158 VAL B N 1
ATOM 2625 C CA . VAL B 1 158 ? 3.623 30.797 18.516 1 93.31 158 VAL B CA 1
ATOM 2626 C C . VAL B 1 158 ? 4.992 31.328 18.109 1 93.31 158 VAL B C 1
ATOM 2628 O O . VAL B 1 158 ? 5.148 31.844 17 1 93.31 158 VAL B O 1
ATOM 2631 N N . GLY B 1 159 ? 5.973 31.203 18.953 1 91.38 159 GLY B N 1
ATOM 2632 C CA . GLY B 1 159 ? 7.309 31.719 18.703 1 91.38 159 GLY B CA 1
ATOM 2633 C C . GLY B 1 159 ? 8.164 30.797 17.859 1 91.38 159 GLY B C 1
ATOM 2634 O O . GLY B 1 159 ? 7.848 29.609 17.734 1 91.38 159 GLY B O 1
ATOM 2635 N N . GLU B 1 160 ? 9.25 31.297 17.297 1 91.56 160 GLU B N 1
ATOM 2636 C CA . GLU B 1 160 ? 10.18 30.516 16.5 1 91.56 160 GLU B CA 1
ATOM 2637 C C . GLU B 1 160 ? 10.859 29.438 17.328 1 91.56 160 GLU B C 1
ATOM 2639 O O . GLU B 1 160 ? 11.18 28.359 16.812 1 91.56 160 GLU B O 1
ATOM 2644 N N . GLU B 1 161 ? 11.07 29.734 18.531 1 92.12 161 GLU B N 1
ATOM 2645 C CA . GLU B 1 161 ? 11.75 28.812 19.438 1 92.12 161 GLU B CA 1
ATOM 2646 C C . GLU B 1 161 ? 10.914 27.547 19.656 1 92.12 161 GLU B C 1
ATOM 2648 O O . GLU B 1 161 ? 11.43 26.531 20.141 1 92.12 161 GLU B O 1
ATOM 2653 N N . ASP B 1 162 ? 9.656 27.641 19.391 1 94 162 ASP B N 1
ATOM 2654 C CA . ASP B 1 162 ? 8.75 26.516 19.625 1 94 162 ASP B CA 1
ATOM 2655 C C . ASP B 1 162 ? 8.633 25.641 18.375 1 94 162 ASP B C 1
ATOM 2657 O O . ASP B 1 162 ? 7.984 24.594 18.406 1 94 162 ASP B O 1
ATOM 2661 N N . LEU B 1 163 ? 9.281 26.031 17.266 1 93.88 163 LEU B N 1
ATOM 2662 C CA . LEU B 1 163 ? 9.203 25.297 16.016 1 93.88 163 LEU B CA 1
ATOM 2663 C C . LEU B 1 163 ? 9.891 23.938 16.156 1 93.88 163 LEU B C 1
ATOM 2665 O O . LEU B 1 163 ? 10.938 23.828 16.781 1 93.88 163 LEU B O 1
ATOM 2669 N N . LEU B 1 164 ? 9.312 22.969 15.547 1 92.12 164 LEU B N 1
ATOM 2670 C CA . LEU B 1 164 ? 9.812 21.609 15.633 1 92.12 164 LEU B CA 1
ATOM 2671 C C . LEU B 1 164 ? 10.086 21.047 14.242 1 92.12 164 LEU B C 1
ATOM 2673 O O . LEU B 1 164 ? 9.492 21.5 13.258 1 92.12 164 LEU B O 1
ATOM 2677 N N . THR B 1 165 ? 10.953 20.078 14.203 1 87.88 165 THR B N 1
ATOM 2678 C CA . THR B 1 165 ? 11.227 19.281 13.008 1 87.88 165 THR B CA 1
ATOM 2679 C C . THR B 1 165 ? 10.766 17.844 13.203 1 87.88 165 THR B C 1
ATOM 2681 O O . THR B 1 165 ? 10.516 17.422 14.328 1 87.88 165 THR B O 1
ATOM 2684 N N . GLY B 1 166 ? 10.555 17.156 12.125 1 85.88 166 GLY B N 1
ATOM 2685 C CA . GLY B 1 166 ? 10.273 15.734 12.195 1 85.88 166 GLY B CA 1
ATOM 2686 C C . GLY B 1 166 ? 8.805 15.43 12.43 1 85.88 166 GLY B C 1
ATOM 2687 O O . GLY B 1 166 ? 7.988 16.344 12.539 1 85.88 166 GLY B O 1
ATOM 2688 N N . ALA B 1 167 ? 8.461 14.141 12.453 1 88.31 167 ALA B N 1
ATOM 2689 C CA . ALA B 1 167 ? 7.102 13.656 12.688 1 88.31 167 ALA B CA 1
ATOM 2690 C C . ALA B 1 167 ? 6.906 13.258 14.148 1 88.31 167 ALA B C 1
ATOM 2692 O O . ALA B 1 167 ? 7.879 13.031 14.875 1 88.31 167 ALA B O 1
ATOM 2693 N N . TYR B 1 168 ? 5.637 13.281 14.625 1 93.12 168 TYR B N 1
ATOM 2694 C CA . TYR B 1 168 ? 5.332 12.82 15.977 1 93.12 168 TYR B CA 1
ATOM 2695 C C . TYR B 1 168 ? 5.934 11.445 16.234 1 93.12 168 TYR B C 1
ATOM 2697 O O . TYR B 1 168 ? 6.43 11.172 17.328 1 93.12 168 TYR B O 1
ATOM 2705 N N . MET B 1 169 ? 5.859 10.586 15.219 1 90.94 169 MET B N 1
ATOM 2706 C CA . MET B 1 169 ? 6.355 9.219 15.32 1 90.94 169 MET B CA 1
ATOM 2707 C C . MET B 1 169 ? 7.836 9.195 15.68 1 90.94 169 MET B C 1
ATOM 2709 O O . MET B 1 169 ? 8.273 8.383 16.484 1 90.94 169 MET B O 1
ATOM 2713 N N . ASP B 1 170 ? 8.539 10.109 15.086 1 88.25 170 ASP B N 1
ATOM 2714 C CA . ASP B 1 170 ? 9.969 10.188 15.367 1 88.25 170 ASP B CA 1
ATOM 2715 C C . ASP B 1 170 ? 10.219 10.664 16.797 1 88.25 170 ASP B C 1
ATOM 2717 O O . ASP B 1 170 ? 11.172 10.227 17.438 1 88.25 170 ASP B O 1
ATOM 2721 N N . MET B 1 171 ? 9.367 11.539 17.281 1 89.12 171 MET B N 1
ATOM 2722 C CA . MET B 1 171 ? 9.492 12.094 18.625 1 89.12 171 MET B CA 1
ATOM 2723 C C . MET B 1 171 ? 9.141 11.055 19.688 1 89.12 171 MET B C 1
ATOM 2725 O O . MET B 1 171 ? 9.68 11.078 20.781 1 89.12 171 MET B O 1
ATOM 2729 N N . LEU B 1 172 ? 8.18 10.188 19.344 1 91.19 172 LEU B N 1
ATOM 2730 C CA . LEU B 1 172 ? 7.738 9.148 20.266 1 91.19 172 LEU B CA 1
ATOM 2731 C C . LEU B 1 172 ? 8.789 8.047 20.391 1 91.19 172 LEU B C 1
ATOM 2733 O O . LEU B 1 172 ? 8.883 7.387 21.438 1 91.19 172 LEU B O 1
ATOM 2737 N N . LYS B 1 173 ? 9.539 7.75 19.359 1 84.44 173 LYS B N 1
ATOM 2738 C CA . LYS B 1 173 ? 10.562 6.707 19.375 1 84.44 173 LYS B CA 1
ATOM 2739 C C . LYS B 1 173 ? 11.859 7.223 19.984 1 84.44 173 LYS B C 1
ATOM 2741 O O . LYS B 1 173 ? 12.75 6.434 20.328 1 84.44 173 LYS B O 1
ATOM 2746 N N . ALA B 1 174 ? 12.047 8.516 20.141 1 70.75 174 ALA B N 1
ATOM 2747 C CA . ALA B 1 174 ? 13.266 9.078 20.719 1 70.75 174 ALA B CA 1
ATOM 2748 C C . ALA B 1 174 ? 13.305 8.859 22.234 1 70.75 174 ALA B C 1
ATOM 2750 O O . ALA B 1 174 ? 12.258 8.773 22.891 1 70.75 174 ALA B O 1
#

Foldseek 3Di:
DWKWKKWKFFDDDLVLLQVLLCVQAVDAKWKKKKKWWWFQDPAATWIKIWIDTPNDIWIKIKGKHWDFDWAITMMDMDMDTDDPVCVVVVVVVRCVPGNTLDMKTWMWIWHDHVQWIWTWIQTPPQGIMIMIIRTDDPVDDSVVNRVVRVVVCVSSVHDSVRTGTDDPSVVNVD/DWKWKKWKFFDDDLVLLQVLLCVQAVDAKWKKKKKWWWFQDPAATWIKIWIDTPNDIWIKIKGKHWDFDWAITMMDMDMDTDDPVCVVVVVVVRCVPGNTLDMKTWMWIWHDHVQWIWTWIQTPPQGIMIMIIRTDDPVDDSVVNRVVRVVVCVSSVHDSVRTGTDDVSVVNVD

Solvent-accessible surface area (backbone atoms only — not comparable to full-atom values): 17974 Å² total; per-residue (Å²): 126,48,42,29,25,31,35,38,27,55,45,92,50,65,69,60,41,51,51,42,49,32,64,75,42,72,40,80,67,45,61,34,43,36,42,34,41,29,38,49,37,86,29,58,40,34,32,41,36,40,38,34,44,92,89,43,75,50,39,32,43,37,30,38,40,60,72,76,46,66,40,68,37,61,30,44,35,48,72,47,76,52,57,76,92,46,42,68,62,49,51,50,43,48,40,60,24,45,30,73,68,48,71,48,47,34,41,32,40,39,36,64,39,92,62,27,44,38,37,42,33,44,35,70,95,79,45,43,32,35,36,41,39,23,54,48,55,93,87,53,53,70,67,58,29,38,51,54,49,52,52,51,37,52,72,52,68,52,58,76,88,35,45,37,56,69,51,70,65,59,60,68,75,99,129,48,44,29,26,31,36,38,27,56,45,92,49,65,67,60,44,50,51,41,49,32,66,74,44,72,39,79,68,44,62,34,45,35,42,34,41,30,38,49,38,84,31,58,40,35,31,42,34,39,37,33,44,92,87,43,73,50,38,33,44,38,29,38,40,59,71,75,46,64,41,67,37,60,30,42,35,46,72,48,75,50,55,77,91,46,42,68,62,50,49,50,43,48,41,60,24,44,31,74,68,48,71,50,46,33,42,32,39,37,35,64,40,91,61,27,43,38,36,40,33,44,34,72,96,78,46,44,32,35,36,41,38,23,54,46,55,91,87,53,53,70,68,58,29,39,51,54,49,52,52,50,37,52,74,54,69,52,57,76,88,35,46,37,55,69,52,71,64,58,62,68,73,99

Radius of gyration: 25.58 Å; Cα contacts (8 Å, |Δi|>4): 801; chains: 2; bounding box: 38×72×53 Å

pLDDT: mean 96.0, std 3.73, range [70.75, 98.88]

Sequence (348 aa):
MSRNVEIKAKVQNHDETVRRAVEISGKQPSILKQHDIFYESPNGRLKMRSVEENGVARTELIWYDRPDVAGPKLSNFNKFDVPAEILDALKLSLESSMGVKGEVRKTRTLVLHGQTRIHIDRVAGLGDFMELEVCLAPEETPEHGEQVAHRLREELGVGEEDLLTGAYMDMLKAMSRNVEIKAKVQNHDETVRRAVEISGKQPSILKQHDIFYESPNGRLKMRSVEENGVARTELIWYDRPDVAGPKLSNFNKFDVPAEILDALKLSLESSMGVKGEVRKTRTLVLHGQTRIHIDRVAGLGDFMELEVCLAPEETPEHGEQVAHRLREELGVGEEDLLTGAYMDMLKA

Organism: NCBI:txid1561998

Secondary structure (DSSP, 8-state):
-EEEEEEEEE-S-HHHHHHHHHHHH-S--EEEEEEEEEE--SSSEEEEEEEEETTEEEEEEEEEE----SS-EEEEEEEEEPPHHHHHHHHHHHHHHH-EEEEEEEEEEEEEETTEEEEEEEETTTEEEEEEEEEPPTT--HHHHHHHHHHHHHHTT--GGGB--S-HHHHHH-/-EEEEEEEEE-S-HHHHHHHHHHHH-S--EEEEEEEEEE--SSSEEEEEEEEETTEEEEEEEEEE----SS-EEEEEEEEEPPHHHHHHHHHHHHHHH-EEEEEEEEEEEEEETTEEEEEEEETTTEEEEEEEEEPPTT--HHHHHHHHHHHHHHTT--GGGEE-S-HHHHHH-

InterPro domains:
  IPR008173 Adenylyl cyclase CyaB [PTHR21028] (3-174)
  IPR008173 Adenylyl cyclase CyaB [cd07890] (4-168)
  IPR023577 CYTH domain [PF01928] (3-168)
  IPR023577 CYTH domain [PS51707] (2-174)
  IPR023577 CYTH domain [SM01118] (2-174)
  IPR033469 CYTH-like domain supe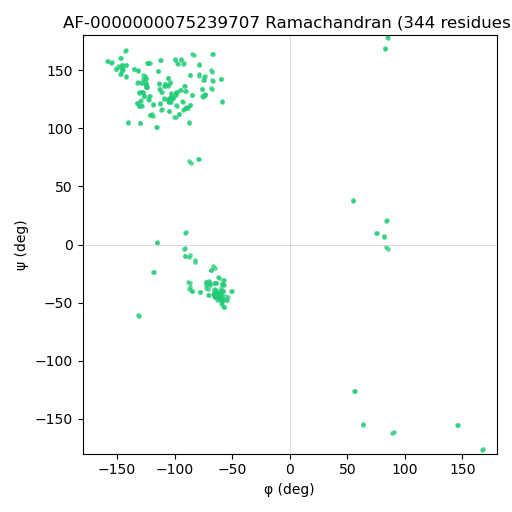rfamily [SSF55154] (3-172)